Protein AF-A0A0C9UVC7-F1 (afdb_monomer)

Nearest PDB structures (foldseek):
  3sfz-assembly1_A  TM=5.295E-01  e=4.051E-02  Mus musculus
  3jbt-assembly1_A  TM=5.572E-01  e=2.434E-01  Homo sapiens
  5juy-assembly1_A  TM=6.208E-01  e=6.270E-01  Homo sapiens
  5juy-assembly1_G  TM=6.208E-01  e=6.270E-01  Homo sapiens
  7lbm-assembly1_Z  TM=3.200E-01  e=1.537E+00  Homo sapiens

Mean predicted aligned error: 12.28 Å

Organism: Sphaerobolus stellatus (strain SS14) (NCBI:txid990650)

Sequence (196 aa):
MHFAVTPMAKLAREPKTNTKELLDEWERAGTGMLSGSDDRERSMNRSNSLSVDSKLVKQDPDTLPLLAVLSMLPAGTTRNHLHWWAPENLTSCTRALATLSKTALVVVSDTGSNDSVTSVLPVVQSYMRSEGRILQEIQQHITNACYKFIRSHNSTVGDTNFNSDLKTLACEETNLQYILLGGATTTSSSSTLNQR

Radius of gyration: 19.64 Å; Cα contacts (8 Å, |Δi|>4): 194; chains: 1; bounding box: 60×39×58 Å

pLDDT: mean 74.55, std 17.36, range [34.62, 94.06]

Solvent-accessible surface area (backbone atoms only — not comparable to full-atom values): 11402 Å² total; per-residue (Å²): 142,60,74,62,52,56,35,49,55,44,51,65,67,39,97,83,52,54,69,64,59,57,47,50,53,48,56,73,68,38,79,59,59,75,71,54,88,79,24,52,62,55,37,48,50,49,44,47,46,57,48,63,71,23,71,70,40,70,70,36,83,44,27,56,60,49,49,44,48,42,39,64,23,79,74,30,41,36,70,86,53,40,72,62,57,50,68,89,83,49,88,46,66,70,57,25,52,51,54,34,50,57,44,56,56,37,45,77,44,80,67,88,53,102,54,44,34,42,26,37,48,69,72,52,23,53,56,43,67,40,92,70,66,50,51,67,67,57,54,51,48,46,51,51,30,50,54,51,52,51,62,75,45,65,63,49,97,86,44,94,52,24,71,58,30,51,51,57,48,62,75,42,40,67,31,52,51,47,49,62,60,55,59,65,66,74,77,78,79,86,84,82,77,86,84,131

Secondary structure (DSSP, 8-state):
--TTHHHHHHHTTSTT--HHHHHHHHHHT-GGGGS-TTHHHHHHHHHHHHHHTSHHHHH-TTHHHHHHHHHT-TT-EETTTHHHHS-TT-S-HHHHHHHHHHTTSEEEE--SSS--EEEE-HHHHHHHHSTT-S-HHHHHHHHHHHHHHHHHT---TT-TTHHHHHHHHHHTHHHHHHHHHHGGGSSSS-------

Structure (mmCIF, N/CA/C/O backbone):
data_AF-A0A0C9UVC7-F1
#
_entry.id   AF-A0A0C9UVC7-F1
#
loop_
_atom_site.group_PDB
_atom_site.id
_atom_site.type_symbol
_atom_site.label_atom_id
_atom_site.label_alt_id
_atom_site.label_comp_id
_atom_site.label_asym_id
_atom_site.label_entity_id
_atom_site.label_seq_id
_atom_site.pdbx_PDB_ins_code
_atom_site.Cartn_x
_atom_site.Cartn_y
_atom_site.Cartn_z
_atom_site.occupancy
_atom_site.B_iso_or_equiv
_atom_site.auth_seq_id
_atom_site.auth_comp_id
_atom_site.auth_asym_id
_atom_site.auth_atom_id
_atom_site.pdbx_PDB_model_num
ATOM 1 N N . MET A 1 1 ? -0.059 -16.584 19.222 1.00 41.81 1 MET A N 1
ATOM 2 C CA . MET A 1 1 ? -0.720 -15.598 20.108 1.00 41.81 1 MET A CA 1
ATOM 3 C C . MET A 1 1 ? 0.235 -14.459 20.517 1.00 41.81 1 MET A C 1
ATOM 5 O O . MET A 1 1 ? 0.267 -14.093 21.679 1.00 41.81 1 MET A O 1
ATOM 9 N N . HIS A 1 2 ? 1.025 -13.879 19.601 1.00 45.88 2 HIS A N 1
ATOM 10 C CA . HIS A 1 2 ? 1.941 -12.760 19.928 1.00 45.88 2 HIS A CA 1
ATOM 11 C C . HIS A 1 2 ? 1.578 -11.452 19.197 1.00 45.88 2 HIS A C 1
ATOM 13 O O . HIS A 1 2 ? 1.965 -10.372 19.620 1.00 45.88 2 HIS A O 1
ATOM 19 N N . PHE A 1 3 ? 0.773 -11.538 18.131 1.00 51.06 3 PHE A N 1
ATOM 20 C CA . PHE A 1 3 ? 0.525 -10.422 17.216 1.00 51.06 3 PHE A CA 1
ATOM 21 C C . PHE A 1 3 ? -0.484 -9.383 17.709 1.00 51.06 3 PHE A C 1
ATOM 23 O O . PHE A 1 3 ? -0.329 -8.229 17.352 1.00 51.06 3 PHE A O 1
ATOM 30 N N . ALA A 1 4 ? -1.469 -9.739 18.539 1.00 53.03 4 ALA A N 1
ATOM 31 C CA . ALA A 1 4 ? -2.359 -8.754 19.170 1.00 53.03 4 ALA A CA 1
ATOM 32 C C . ALA A 1 4 ? -1.660 -7.986 20.308 1.00 53.03 4 ALA A C 1
ATOM 34 O O . ALA A 1 4 ? -2.006 -6.848 20.614 1.00 53.03 4 ALA A O 1
ATOM 35 N N . VAL A 1 5 ? -0.636 -8.599 20.913 1.00 57.72 5 VAL A N 1
ATOM 36 C CA . VAL A 1 5 ? 0.082 -8.044 22.066 1.00 57.72 5 VAL A CA 1
ATOM 37 C C . VAL A 1 5 ? 0.957 -6.862 21.648 1.00 57.72 5 VAL A C 1
ATOM 39 O O . VAL A 1 5 ? 1.037 -5.886 22.381 1.00 57.72 5 VAL A O 1
ATOM 42 N N . THR A 1 6 ? 1.579 -6.894 20.463 1.00 60.84 6 THR A N 1
ATOM 43 C CA . THR A 1 6 ? 2.482 -5.821 20.005 1.00 60.84 6 THR A CA 1
ATOM 44 C C . THR A 1 6 ? 1.767 -4.498 19.677 1.00 60.84 6 THR A C 1
ATOM 46 O O . THR A 1 6 ? 2.224 -3.467 20.173 1.00 60.84 6 THR A O 1
ATOM 49 N N . PRO A 1 7 ? 0.657 -4.470 18.911 1.00 56.03 7 PRO A N 1
ATOM 50 C CA . PRO A 1 7 ? -0.127 -3.257 18.693 1.00 56.03 7 PRO A CA 1
ATOM 51 C C . PRO A 1 7 ? -0.711 -2.717 20.000 1.00 56.03 7 PRO A C 1
ATOM 53 O O . PRO A 1 7 ? -0.591 -1.525 20.266 1.00 56.03 7 PRO A O 1
ATOM 56 N N . MET A 1 8 ? -1.247 -3.588 20.866 1.00 57.56 8 MET A N 1
ATOM 57 C CA . MET A 1 8 ? -1.792 -3.187 22.171 1.00 57.56 8 MET A CA 1
ATOM 58 C C . MET A 1 8 ? -0.720 -2.625 23.108 1.00 57.56 8 MET A C 1
ATOM 60 O O . MET A 1 8 ? -0.930 -1.591 23.734 1.00 57.56 8 MET A O 1
ATOM 64 N N . ALA A 1 9 ? 0.460 -3.245 23.166 1.00 60.44 9 ALA A N 1
ATOM 65 C CA . ALA A 1 9 ? 1.580 -2.746 23.960 1.00 60.44 9 ALA A CA 1
ATOM 66 C C . ALA A 1 9 ? 2.104 -1.395 23.447 1.00 60.44 9 ALA A C 1
ATOM 68 O O . ALA A 1 9 ? 2.562 -0.574 24.242 1.00 60.44 9 ALA A O 1
ATOM 69 N N . LYS A 1 10 ? 2.040 -1.146 22.131 1.00 62.03 10 LYS A N 1
ATOM 70 C CA . LYS A 1 10 ? 2.397 0.159 21.560 1.00 62.03 10 LYS A CA 1
ATOM 71 C C . LYS A 1 10 ? 1.325 1.220 21.818 1.00 62.03 10 LYS A C 1
ATOM 73 O O . LYS A 1 10 ? 1.695 2.332 22.174 1.00 62.03 10 LYS A O 1
ATOM 78 N N . LEU A 1 11 ? 0.039 0.870 21.734 1.00 57.78 11 LEU A N 1
ATOM 79 C CA . LEU A 1 11 ? -1.073 1.753 22.110 1.00 57.78 11 LEU A CA 1
ATOM 80 C C . LEU A 1 11 ? -1.020 2.122 23.601 1.00 57.78 11 LEU A C 1
ATOM 82 O O . LEU A 1 11 ? -1.150 3.287 23.948 1.00 57.78 11 LEU A O 1
ATOM 86 N N . ALA A 1 12 ? -0.732 1.163 24.486 1.00 57.56 12 ALA A N 1
ATOM 87 C CA . ALA A 1 12 ? -0.621 1.396 25.929 1.00 57.56 12 ALA A CA 1
ATOM 88 C C . ALA A 1 12 ? 0.573 2.284 26.335 1.00 57.56 12 ALA A C 1
ATOM 90 O O . ALA A 1 12 ? 0.610 2.789 27.455 1.00 57.56 12 ALA A O 1
ATOM 91 N N . ARG A 1 13 ? 1.559 2.475 25.448 1.00 55.38 13 ARG A N 1
ATOM 92 C CA . ARG A 1 13 ? 2.714 3.357 25.678 1.00 55.38 13 ARG A CA 1
ATOM 93 C C . ARG A 1 13 ? 2.421 4.830 25.388 1.00 55.38 13 ARG A C 1
ATOM 95 O O . ARG A 1 13 ? 3.312 5.658 25.586 1.00 55.38 13 ARG A O 1
ATOM 102 N N . GLU A 1 14 ? 1.225 5.180 24.919 1.00 55.91 14 GLU A N 1
ATOM 103 C CA . GLU A 1 14 ? 0.916 6.571 24.618 1.00 55.91 14 GLU A CA 1
ATOM 104 C C . GLU A 1 14 ? 0.541 7.388 25.862 1.00 55.91 14 GLU A C 1
ATOM 106 O O . GLU A 1 14 ? -0.248 6.949 26.699 1.00 55.91 14 GLU A O 1
ATOM 111 N N . PRO A 1 15 ? 1.036 8.635 25.971 1.00 49.09 15 PRO A N 1
ATOM 112 C CA . PRO A 1 15 ? 0.849 9.470 27.159 1.00 49.09 15 PRO A CA 1
ATOM 113 C C . PRO A 1 15 ? -0.597 9.957 27.367 1.00 49.09 15 PRO A C 1
ATOM 115 O O . PRO A 1 15 ? -0.873 10.619 28.363 1.00 49.09 15 PRO A O 1
ATOM 118 N N . LYS A 1 16 ? -1.517 9.669 26.432 1.00 48.31 16 LYS A N 1
ATOM 119 C CA . LYS A 1 16 ? -2.933 10.085 26.475 1.00 48.31 16 LYS A CA 1
ATOM 120 C C . LYS A 1 16 ? -3.926 8.924 26.556 1.00 48.31 16 LYS A C 1
ATOM 122 O O . LYS A 1 16 ? -5.126 9.170 26.640 1.00 48.31 16 LYS A O 1
ATOM 127 N N . THR A 1 17 ? -3.463 7.680 26.522 1.00 49.25 17 THR A N 1
ATOM 128 C CA . THR A 1 17 ? -4.322 6.503 26.679 1.00 49.25 17 THR A CA 1
ATOM 129 C C . THR A 1 17 ? -4.373 6.106 28.142 1.00 49.25 17 THR A C 1
ATOM 131 O O . THR A 1 17 ? -3.379 5.663 28.714 1.00 49.25 17 THR A O 1
ATOM 134 N N . ASN A 1 18 ? -5.544 6.260 28.756 1.00 58.75 18 ASN A N 1
ATOM 135 C CA . ASN A 1 18 ? -5.804 5.721 30.081 1.00 58.75 18 ASN A CA 1
ATOM 136 C C . ASN A 1 18 ? -5.824 4.188 29.983 1.00 58.75 18 ASN A C 1
ATOM 138 O O . ASN A 1 18 ? -6.633 3.614 29.255 1.00 58.75 18 ASN A O 1
ATOM 142 N N . THR A 1 19 ? -4.943 3.515 30.720 1.00 56.91 19 THR A N 1
ATOM 143 C CA . THR A 1 19 ? -4.839 2.048 30.762 1.00 56.91 19 THR A CA 1
ATOM 144 C C . THR A 1 19 ? -6.160 1.387 31.151 1.00 56.91 19 THR A C 1
ATOM 146 O O . THR A 1 19 ? -6.438 0.277 30.708 1.00 56.91 19 THR A O 1
ATOM 149 N N . LYS A 1 20 ? -6.993 2.085 31.934 1.00 53.16 20 LYS A N 1
ATOM 150 C CA . LYS A 1 20 ? -8.331 1.635 32.319 1.00 53.16 20 LYS A CA 1
ATOM 151 C C . LYS A 1 20 ? -9.343 1.749 31.176 1.00 53.16 20 LYS A C 1
ATOM 153 O O . LYS A 1 20 ? -10.157 0.857 31.027 1.00 53.16 20 LYS A O 1
ATOM 158 N N . GLU A 1 21 ? -9.245 2.775 30.326 1.00 60.41 21 GLU A N 1
ATOM 159 C CA . GLU A 1 21 ? -10.083 2.883 29.118 1.00 60.41 21 GLU A CA 1
ATOM 160 C C . GLU A 1 21 ? -9.719 1.812 28.088 1.00 60.41 21 GLU A C 1
ATOM 162 O O . GLU A 1 21 ? -10.608 1.216 27.500 1.00 60.41 21 GLU A O 1
ATOM 167 N N . LEU A 1 22 ? -8.426 1.522 27.898 1.00 58.38 22 LEU A N 1
ATOM 168 C CA . LEU A 1 22 ? -7.979 0.424 27.031 1.00 58.38 22 LEU A CA 1
ATOM 169 C C . LEU A 1 22 ? -8.444 -0.943 27.550 1.00 58.38 22 LEU A C 1
ATOM 171 O O . LEU A 1 22 ? -8.833 -1.790 26.749 1.00 58.38 22 LEU A O 1
ATOM 175 N N . LEU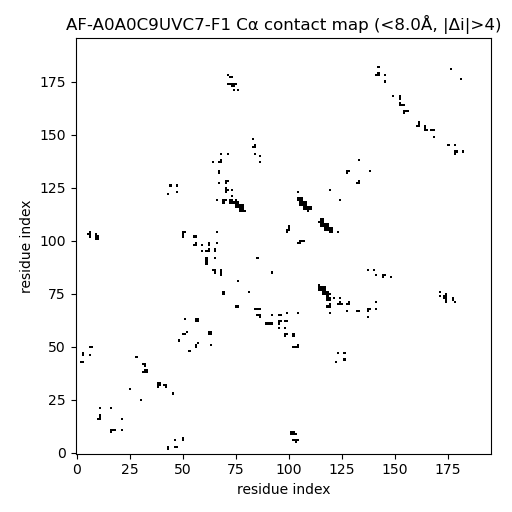 A 1 23 ? -8.411 -1.154 28.871 1.00 58.00 23 LEU A N 1
ATOM 176 C CA . LEU A 1 23 ? -8.911 -2.375 29.501 1.00 58.00 23 LEU A CA 1
ATOM 177 C C . LEU A 1 23 ? -10.441 -2.468 29.420 1.00 58.00 23 LEU A C 1
ATOM 179 O O . LEU A 1 23 ? -10.945 -3.531 29.093 1.00 58.00 23 LEU A O 1
ATOM 183 N N . ASP A 1 24 ? -11.171 -1.369 29.616 1.00 59.31 24 ASP A N 1
ATOM 184 C CA . ASP A 1 24 ? -12.630 -1.325 29.454 1.00 59.31 24 ASP A CA 1
ATOM 185 C C . ASP A 1 24 ? -13.041 -1.538 27.986 1.00 59.31 24 ASP A C 1
ATOM 187 O O . ASP A 1 24 ? -14.033 -2.210 27.715 1.00 59.31 24 ASP A O 1
ATOM 191 N N . GLU A 1 25 ? -12.288 -1.005 27.016 1.00 58.47 25 GLU A N 1
ATOM 192 C CA . GLU A 1 25 ? -12.497 -1.241 25.579 1.00 58.47 25 GLU A CA 1
ATOM 193 C C . GLU A 1 25 ? -12.190 -2.704 25.218 1.00 58.47 25 GLU A C 1
ATOM 195 O O . GLU A 1 25 ? -12.917 -3.318 24.440 1.00 58.47 25 GLU A O 1
ATOM 200 N N . TRP A 1 26 ? -11.165 -3.296 25.839 1.00 57.56 26 TRP A N 1
ATOM 201 C CA . TRP A 1 26 ? -10.807 -4.711 25.718 1.00 57.56 26 TRP A CA 1
ATOM 202 C C . TRP A 1 26 ? -11.855 -5.643 26.344 1.00 57.56 26 TRP A C 1
ATOM 204 O O . TRP A 1 26 ? -12.244 -6.641 25.736 1.00 57.56 26 TRP A O 1
ATOM 214 N N . GLU A 1 27 ? -12.362 -5.307 27.530 1.00 53.75 27 GLU A N 1
ATOM 215 C CA . GLU A 1 27 ? -13.405 -6.051 28.238 1.00 53.75 27 GLU A CA 1
ATOM 216 C C . GLU A 1 27 ? -14.776 -5.891 27.562 1.00 53.75 27 GLU A C 1
ATOM 218 O O . GLU A 1 27 ? -15.486 -6.886 27.407 1.00 53.75 27 GLU A O 1
ATOM 223 N N . ARG A 1 28 ? -15.122 -4.697 27.048 1.00 55.91 28 ARG A N 1
ATOM 224 C CA . ARG A 1 28 ? -16.304 -4.473 26.185 1.00 55.91 28 ARG A CA 1
ATOM 225 C C . ARG A 1 28 ? -16.192 -5.208 24.856 1.00 55.91 28 ARG A C 1
ATOM 227 O O . ARG A 1 28 ? -17.195 -5.719 24.360 1.00 55.91 28 ARG A O 1
ATOM 234 N N . ALA A 1 29 ? -14.992 -5.275 24.281 1.00 53.69 29 ALA A N 1
ATOM 235 C CA . ALA A 1 29 ? -14.711 -6.093 23.107 1.00 53.69 29 ALA A CA 1
ATOM 236 C C . ALA A 1 29 ? -14.719 -7.599 23.429 1.00 53.69 29 ALA A C 1
ATOM 238 O O . ALA A 1 29 ? -14.800 -8.403 22.506 1.00 53.69 29 ALA A O 1
ATOM 239 N N . GLY A 1 30 ? -14.744 -7.991 24.705 1.00 46.25 30 GLY A N 1
ATOM 240 C CA . GLY A 1 30 ? -15.072 -9.328 25.188 1.00 46.25 30 GLY A CA 1
ATOM 241 C C . GLY A 1 30 ? -13.889 -10.296 25.245 1.00 46.25 30 GLY A C 1
ATOM 242 O O . GLY A 1 30 ? -13.177 -10.521 24.267 1.00 46.25 30 GLY A O 1
ATOM 243 N N . THR A 1 31 ? -13.780 -10.998 26.374 1.00 46.12 31 THR A N 1
ATOM 244 C CA . THR A 1 31 ? -12.847 -12.106 26.669 1.00 46.12 31 THR A CA 1
ATOM 245 C C . THR A 1 31 ? -13.010 -13.351 25.775 1.00 46.12 31 THR A C 1
ATOM 247 O O . THR A 1 31 ? -12.318 -14.351 25.965 1.00 46.12 31 THR A O 1
ATOM 250 N N . GLY A 1 32 ? -13.855 -13.285 24.739 1.00 48.78 32 GLY A N 1
ATOM 251 C CA . GLY A 1 32 ? -14.027 -14.327 23.720 1.00 48.78 32 GLY A CA 1
ATOM 252 C C . GLY A 1 32 ? -12.773 -14.609 22.882 1.00 48.78 32 GLY A C 1
ATOM 253 O O . GLY A 1 32 ? -12.712 -15.623 22.210 1.00 48.78 32 GLY A O 1
ATOM 254 N N . MET A 1 33 ? -11.719 -13.784 22.966 1.00 45.38 33 MET A N 1
ATOM 255 C CA . MET A 1 33 ? -10.430 -14.058 22.305 1.00 45.38 33 MET A CA 1
ATOM 256 C C . MET A 1 33 ? -9.753 -15.377 22.722 1.00 45.38 33 MET A C 1
ATOM 258 O O . MET A 1 33 ? -8.816 -15.815 22.054 1.00 45.38 33 MET A O 1
ATOM 262 N N . LEU A 1 34 ? -10.165 -15.972 23.844 1.00 44.94 34 LEU A N 1
ATOM 263 C CA . LEU A 1 34 ? -9.504 -17.131 24.447 1.00 44.94 34 LEU A CA 1
ATOM 264 C C . LEU A 1 34 ? -10.285 -18.449 24.284 1.00 44.94 34 LEU A C 1
ATOM 266 O O . LEU A 1 34 ? -9.789 -19.482 24.730 1.00 44.94 34 LEU A O 1
ATOM 270 N N . SER A 1 35 ? -11.467 -18.445 23.652 1.00 45.00 35 SER A N 1
ATOM 271 C CA . SER A 1 35 ? -12.435 -19.555 23.743 1.00 45.00 35 SER A CA 1
ATOM 272 C C . SER A 1 35 ? -12.679 -20.326 22.435 1.00 45.00 35 SER A C 1
ATOM 274 O O . SER A 1 35 ? -13.814 -20.570 22.062 1.00 45.00 35 SER A O 1
ATOM 276 N N . GLY A 1 36 ? -11.629 -20.845 21.789 1.00 46.81 36 GLY A N 1
ATOM 277 C CA . GLY A 1 36 ? -11.781 -21.914 20.783 1.00 46.81 36 GLY A CA 1
ATOM 278 C C . GLY A 1 36 ? -11.115 -21.653 19.432 1.00 46.81 36 GLY A C 1
ATOM 279 O O . GLY A 1 36 ? -10.649 -20.559 19.133 1.00 46.81 36 GLY A O 1
ATOM 280 N N . SER A 1 37 ? -11.010 -22.695 18.607 1.00 51.31 37 SER A N 1
ATOM 281 C CA . SER A 1 37 ? -10.252 -22.681 17.346 1.00 51.31 37 SER A CA 1
ATOM 282 C C . SER A 1 37 ? -10.805 -21.723 16.280 1.00 51.31 37 SER A C 1
ATOM 284 O O . SER A 1 37 ? -10.006 -21.175 15.522 1.00 51.31 37 SER A O 1
ATOM 286 N N . ASP A 1 38 ? -12.116 -21.455 16.279 1.00 52.62 38 ASP A N 1
ATOM 287 C CA . ASP A 1 38 ? -12.772 -20.458 15.408 1.00 52.62 38 ASP A CA 1
ATOM 288 C C . ASP A 1 38 ? -12.611 -19.009 15.916 1.00 52.62 38 ASP A C 1
ATOM 290 O O . ASP A 1 38 ? -12.807 -18.047 15.169 1.00 52.62 38 ASP A O 1
ATOM 294 N N . ASP A 1 39 ? -12.190 -18.819 17.170 1.00 56.88 39 ASP A N 1
ATOM 295 C CA . ASP A 1 39 ? -12.037 -17.494 17.781 1.00 56.88 39 ASP A CA 1
ATOM 296 C C . ASP A 1 39 ? -10.710 -16.814 17.436 1.00 56.88 39 ASP A C 1
ATOM 298 O O . ASP A 1 39 ? -10.565 -15.612 17.655 1.00 56.88 39 ASP A O 1
ATOM 302 N N . ARG A 1 40 ? -9.732 -17.522 16.851 1.00 57.66 40 ARG A N 1
ATOM 303 C CA . ARG A 1 40 ? -8.421 -16.929 16.533 1.00 57.66 40 ARG A CA 1
ATOM 304 C C . ARG A 1 40 ? -8.510 -15.881 15.424 1.00 57.66 40 ARG A C 1
ATOM 306 O O . ARG A 1 40 ? -7.905 -14.819 15.555 1.00 57.66 40 ARG A O 1
ATOM 313 N N . GLU A 1 41 ? -9.233 -16.163 14.345 1.00 57.91 41 GLU A N 1
ATOM 314 C CA . GLU A 1 41 ? -9.396 -15.217 13.235 1.00 57.91 41 GLU A CA 1
ATOM 315 C C . GLU A 1 41 ? -10.240 -14.013 13.668 1.00 57.91 41 GLU A C 1
ATOM 317 O O . GLU A 1 41 ? -9.862 -12.868 13.430 1.00 57.91 41 GLU A O 1
ATOM 322 N N . ARG A 1 42 ? -11.319 -14.258 14.423 1.00 61.38 42 ARG A N 1
ATOM 323 C CA . ARG A 1 42 ? -12.157 -13.206 15.017 1.00 61.38 42 ARG A CA 1
ATOM 324 C C . ARG A 1 42 ? -11.389 -12.335 16.009 1.00 61.38 42 ARG A C 1
ATOM 326 O O . ARG A 1 42 ? -11.508 -11.115 15.964 1.00 61.38 42 ARG A O 1
ATOM 333 N N . SER A 1 43 ? -10.570 -12.939 16.869 1.00 58.91 43 SER A N 1
ATOM 334 C CA . SER A 1 43 ? -9.673 -12.251 17.805 1.00 58.91 43 SER A CA 1
ATOM 335 C C . SER A 1 43 ? -8.651 -11.378 17.079 1.00 58.91 43 SER A C 1
ATOM 337 O O . SER A 1 43 ? -8.403 -10.237 17.483 1.00 58.91 43 SER A O 1
ATOM 339 N N . MET A 1 44 ? -8.080 -11.894 15.990 1.00 63.56 44 MET A N 1
ATOM 340 C CA . MET A 1 44 ? -7.096 -11.171 15.195 1.00 63.56 44 MET A CA 1
ATOM 341 C C . MET A 1 44 ? -7.738 -10.008 14.437 1.00 63.56 44 MET A C 1
ATOM 343 O O . MET A 1 44 ? -7.237 -8.888 14.507 1.00 63.56 44 MET A O 1
ATOM 347 N N . ASN A 1 45 ? -8.885 -10.240 13.797 1.00 64.06 45 ASN A N 1
ATOM 348 C CA . ASN A 1 45 ? -9.658 -9.196 13.130 1.00 64.06 45 ASN A CA 1
ATOM 349 C C . ASN A 1 45 ? -10.104 -8.120 14.125 1.00 64.06 45 ASN A C 1
ATOM 351 O O . ASN A 1 45 ? -9.946 -6.947 13.820 1.00 64.06 45 ASN A O 1
ATOM 355 N N . ARG A 1 46 ? -10.521 -8.483 15.348 1.00 65.06 46 ARG A N 1
ATOM 356 C CA . ARG A 1 46 ? -10.809 -7.512 16.422 1.00 65.06 46 ARG A CA 1
ATOM 357 C C . ARG A 1 46 ? -9.597 -6.686 16.826 1.00 65.06 46 ARG A C 1
ATOM 359 O O . ARG A 1 46 ? -9.717 -5.479 16.992 1.00 65.06 46 ARG A O 1
ATOM 366 N N . SER A 1 47 ? -8.436 -7.316 16.983 1.00 64.62 47 SER A N 1
ATOM 367 C CA . SER A 1 47 ? -7.199 -6.604 17.330 1.00 64.62 47 SER A CA 1
ATOM 368 C C . SER A 1 47 ? -6.791 -5.635 16.218 1.00 64.62 47 SER A C 1
ATOM 370 O O . SER A 1 47 ? -6.397 -4.505 16.498 1.00 64.62 47 SER A O 1
ATOM 372 N N . ASN A 1 48 ? -6.963 -6.046 14.958 1.00 67.31 48 ASN A N 1
ATOM 373 C CA . ASN A 1 48 ? -6.762 -5.185 13.799 1.00 67.31 48 ASN A CA 1
ATOM 374 C C . ASN A 1 48 ? -7.778 -4.034 13.775 1.00 67.31 48 ASN A C 1
ATOM 376 O O . ASN A 1 48 ? -7.360 -2.897 13.583 1.00 67.31 48 ASN A O 1
ATOM 380 N N . SER A 1 49 ? -9.069 -4.282 14.043 1.00 70.50 49 SER A N 1
ATOM 381 C CA . SER A 1 49 ? -10.082 -3.225 14.188 1.00 70.50 49 SER A CA 1
ATOM 382 C C . SER A 1 49 ? -9.681 -2.225 15.266 1.00 70.50 49 SER A C 1
ATOM 384 O O . SER A 1 49 ? -9.665 -1.033 15.009 1.00 70.50 49 SER A O 1
ATOM 386 N N . LEU A 1 50 ? -9.254 -2.678 16.448 1.00 66.56 50 LEU A N 1
ATOM 387 C CA . LEU A 1 50 ? -8.846 -1.775 17.528 1.00 66.56 50 LEU A CA 1
ATOM 388 C C . LEU A 1 50 ? -7.650 -0.886 17.145 1.00 66.56 50 LEU A C 1
ATOM 390 O O . LEU A 1 50 ? -7.579 0.261 17.582 1.00 66.56 50 LEU A O 1
ATOM 394 N N . SER A 1 51 ? -6.720 -1.382 16.324 1.00 68.38 51 SER A N 1
ATOM 395 C CA . SER A 1 51 ? -5.585 -0.589 15.833 1.00 68.38 51 SER A CA 1
ATOM 396 C C . SER A 1 51 ? -5.958 0.339 14.670 1.00 68.38 51 SER A C 1
ATOM 398 O O . SER A 1 51 ? -5.570 1.509 14.686 1.00 68.38 51 SER A O 1
ATOM 400 N N . VAL A 1 52 ? -6.727 -0.147 13.691 1.00 74.38 52 VAL A N 1
ATOM 401 C CA . VAL A 1 52 ? -7.164 0.615 12.505 1.00 74.38 52 VAL A CA 1
ATOM 402 C C . VAL A 1 52 ? -8.202 1.678 12.872 1.00 74.38 52 VAL A C 1
ATOM 404 O O . VAL A 1 52 ? -8.113 2.809 12.412 1.00 74.38 52 VAL A O 1
ATOM 407 N N . ASP A 1 53 ? -9.137 1.358 13.761 1.00 72.00 53 ASP A N 1
ATOM 408 C CA . ASP A 1 53 ? -10.191 2.262 14.230 1.00 72.00 53 ASP A CA 1
ATOM 409 C C . ASP A 1 53 ? -9.763 3.097 15.449 1.00 72.00 53 ASP A C 1
ATOM 411 O O . ASP A 1 53 ? -10.592 3.799 16.047 1.00 72.00 53 ASP A O 1
ATOM 415 N N . SER A 1 54 ? -8.478 3.038 15.820 1.00 74.75 54 SER A N 1
ATOM 416 C CA . SER A 1 54 ? -7.921 3.783 16.949 1.00 74.75 54 SER A CA 1
ATOM 417 C C . SER A 1 54 ? -8.053 5.297 16.758 1.00 74.75 54 SER A C 1
ATOM 419 O O . SER A 1 54 ? -8.052 5.828 15.642 1.00 74.75 54 SER A O 1
ATOM 421 N N . LYS A 1 55 ? -8.122 6.031 17.876 1.00 70.44 55 LYS A N 1
ATOM 422 C CA . LYS A 1 55 ? -8.211 7.502 17.869 1.00 70.44 55 LYS A CA 1
ATOM 423 C C . LYS A 1 55 ? -7.047 8.152 17.109 1.00 70.44 55 LYS A C 1
ATOM 425 O O . LYS A 1 55 ? -7.248 9.194 16.503 1.00 70.44 55 LYS A O 1
ATOM 430 N N . LEU A 1 56 ? -5.867 7.533 17.102 1.00 69.69 56 LEU A N 1
ATOM 431 C CA . LEU A 1 56 ? -4.683 8.026 16.389 1.00 69.69 56 LEU A CA 1
ATOM 432 C C . LEU A 1 56 ? -4.858 8.002 14.876 1.00 69.69 56 LEU A C 1
ATOM 434 O O . LEU A 1 56 ? -4.562 8.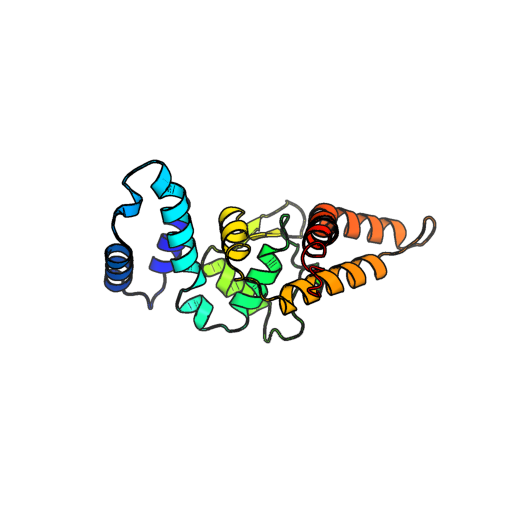986 14.209 1.00 69.69 56 LEU A O 1
ATOM 438 N N . VAL A 1 57 ? -5.362 6.885 14.350 1.00 74.62 57 VAL A N 1
ATOM 439 C CA . VAL A 1 57 ? -5.619 6.729 12.917 1.00 74.62 57 VAL A CA 1
ATOM 440 C C . VAL A 1 57 ? -6.745 7.665 12.480 1.00 74.62 57 VAL A C 1
ATOM 442 O O . VAL A 1 57 ? -6.658 8.274 11.423 1.00 74.62 57 VAL A O 1
ATOM 445 N N . LYS A 1 58 ? -7.767 7.856 13.324 1.00 77.12 58 LYS A N 1
ATOM 446 C CA . LYS A 1 58 ? -8.881 8.781 13.052 1.00 77.12 58 LYS A CA 1
ATOM 447 C C . LYS A 1 58 ? -8.503 10.264 13.144 1.00 77.12 58 LYS A C 1
ATOM 449 O O . LYS A 1 58 ? -9.189 11.092 12.556 1.00 77.12 58 LYS A O 1
ATOM 454 N N . GLN A 1 59 ? -7.456 10.612 13.893 1.00 77.19 59 GLN A N 1
ATOM 455 C CA . GLN A 1 59 ? -6.977 11.994 14.028 1.00 77.19 59 GLN A CA 1
ATOM 456 C C . GLN A 1 59 ? -6.172 12.469 12.816 1.00 77.19 59 GLN A C 1
ATOM 458 O O . GLN A 1 59 ? -6.080 13.675 12.594 1.00 77.19 59 GLN A O 1
ATOM 463 N N . ASP A 1 60 ? -5.588 11.545 12.053 1.00 79.62 60 ASP A N 1
ATOM 464 C CA . ASP A 1 60 ? -4.792 11.857 10.872 1.00 79.62 60 ASP A CA 1
ATOM 465 C C . ASP A 1 60 ? -5.517 11.369 9.604 1.00 79.62 60 ASP A C 1
ATOM 467 O O . ASP A 1 60 ? -5.478 10.171 9.298 1.00 79.62 60 ASP A O 1
ATOM 471 N N . PRO A 1 61 ? -6.177 12.272 8.850 1.00 83.94 61 PRO A N 1
ATOM 472 C CA . PRO A 1 61 ? -7.012 11.896 7.707 1.00 83.94 61 PRO A CA 1
ATOM 473 C C . PRO A 1 61 ? -6.222 11.200 6.588 1.00 83.94 61 PRO A C 1
ATOM 475 O O . PRO A 1 61 ? -6.803 10.450 5.807 1.00 83.94 61 PRO A O 1
ATOM 478 N N . ASP A 1 62 ? -4.901 11.390 6.544 1.00 86.00 62 ASP A N 1
ATOM 479 C CA . ASP A 1 62 ? -4.004 10.803 5.547 1.00 86.00 62 ASP A CA 1
ATOM 480 C C . ASP A 1 62 ? -3.654 9.328 5.855 1.00 86.00 62 ASP A C 1
ATOM 482 O O . ASP A 1 62 ? -3.162 8.599 4.989 1.00 86.00 62 ASP A O 1
ATOM 486 N N . THR A 1 63 ? -3.905 8.860 7.085 1.00 86.81 63 THR A N 1
ATOM 487 C CA . THR A 1 63 ? -3.431 7.551 7.570 1.00 86.81 63 THR A CA 1
ATOM 488 C C . THR A 1 63 ? -4.197 6.379 6.964 1.00 86.81 63 THR A C 1
ATOM 490 O O . THR A 1 63 ? -3.578 5.407 6.527 1.00 86.81 63 THR A O 1
ATOM 493 N N . LEU A 1 64 ? -5.531 6.455 6.902 1.00 88.50 64 LEU A N 1
ATOM 494 C CA . LEU A 1 64 ? -6.351 5.383 6.324 1.00 88.50 64 LEU A CA 1
ATOM 495 C C . LEU A 1 64 ? -6.142 5.220 4.810 1.00 88.50 64 LEU A C 1
ATOM 497 O O . LEU A 1 64 ? -5.937 4.081 4.382 1.00 88.50 64 LEU A O 1
ATOM 501 N N . PRO A 1 65 ? -6.121 6.293 3.991 1.00 90.56 65 PRO A N 1
ATOM 502 C CA . PRO A 1 65 ? -5.816 6.167 2.568 1.00 90.56 65 PRO A CA 1
ATOM 503 C C . PRO A 1 65 ? -4.431 5.564 2.314 1.00 90.56 65 PRO A C 1
ATOM 505 O O . PRO A 1 65 ? -4.291 4.680 1.468 1.00 90.56 65 PRO A O 1
ATOM 508 N N . LEU A 1 66 ? -3.415 5.976 3.083 1.00 91.12 66 LEU A N 1
ATOM 509 C CA . LEU A 1 66 ? -2.072 5.409 2.960 1.00 91.12 66 LEU A CA 1
ATOM 510 C C . LEU A 1 66 ? -2.033 3.929 3.370 1.00 91.12 66 LEU A C 1
ATOM 512 O O . LEU A 1 66 ? -1.402 3.122 2.689 1.00 91.12 66 LEU A O 1
ATOM 516 N N . LEU A 1 67 ? -2.725 3.547 4.448 1.00 91.06 67 LEU A N 1
ATOM 517 C CA . LEU A 1 67 ? -2.831 2.146 4.859 1.00 91.06 67 LEU A CA 1
ATO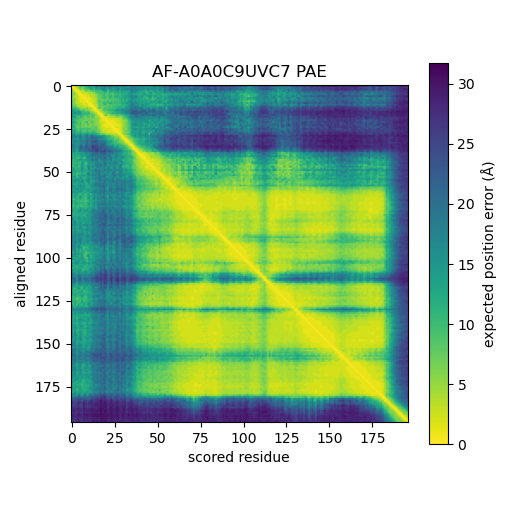M 518 C C . LEU A 1 67 ? -3.526 1.294 3.799 1.00 91.06 67 LEU A C 1
ATOM 520 O O . LEU A 1 67 ? -3.089 0.174 3.543 1.00 91.06 67 LEU A O 1
ATOM 524 N N . ALA A 1 68 ? -4.592 1.80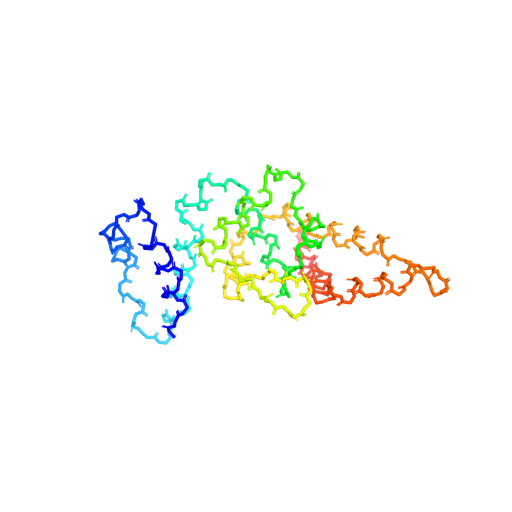9 3.187 1.00 91.12 68 ALA A N 1
ATOM 525 C CA . ALA A 1 68 ? -5.309 1.129 2.117 1.00 91.12 68 ALA A CA 1
ATOM 526 C C . ALA A 1 68 ? -4.395 0.880 0.906 1.00 91.12 68 ALA A C 1
ATOM 528 O O . ALA A 1 68 ? -4.315 -0.252 0.433 1.00 91.12 68 ALA A O 1
ATOM 529 N N . VAL A 1 69 ? -3.631 1.895 0.483 1.00 92.75 69 VAL A N 1
ATOM 530 C CA . VAL A 1 69 ? -2.601 1.784 -0.566 1.00 92.75 69 VAL A CA 1
ATOM 531 C C . VAL A 1 69 ? -1.559 0.725 -0.218 1.00 92.75 69 VAL A C 1
ATOM 533 O O . VAL A 1 69 ? -1.371 -0.225 -0.973 1.00 92.75 69 VAL A O 1
ATOM 536 N N . LEU A 1 70 ? -0.926 0.819 0.955 1.00 92.06 70 LEU A N 1
ATOM 537 C CA . LEU A 1 70 ? 0.101 -0.141 1.372 1.00 92.06 70 LEU A CA 1
ATOM 538 C C . LEU A 1 70 ? -0.463 -1.558 1.557 1.00 92.06 70 LEU A C 1
ATOM 540 O O . LEU A 1 70 ? 0.246 -2.545 1.372 1.00 92.06 70 LEU A O 1
ATOM 544 N N . SER A 1 71 ? -1.751 -1.680 1.881 1.00 91.94 71 SER A N 1
ATOM 545 C CA . SER A 1 71 ? -2.433 -2.971 1.972 1.00 91.94 71 SER A CA 1
ATOM 546 C C . SER A 1 71 ? -2.651 -3.623 0.611 1.00 91.94 71 SER A C 1
ATOM 548 O O . SER A 1 71 ? -2.864 -4.832 0.558 1.00 91.94 71 SER A O 1
ATOM 550 N N . MET A 1 72 ? -2.571 -2.873 -0.489 1.00 91.25 72 MET A N 1
ATOM 551 C CA . MET A 1 72 ? -2.585 -3.406 -1.855 1.00 91.25 72 MET A CA 1
ATOM 552 C C . MET A 1 72 ? -1.191 -3.789 -2.374 1.00 91.25 72 MET A C 1
ATOM 554 O O . MET A 1 72 ? -1.100 -4.366 -3.452 1.00 91.25 72 MET A O 1
ATOM 558 N N . LEU A 1 73 ? -0.128 -3.532 -1.605 1.00 92.38 73 LEU A N 1
ATOM 559 C CA . LEU A 1 73 ? 1.257 -3.849 -1.959 1.00 92.38 73 LEU A CA 1
ATOM 560 C C . LEU A 1 73 ? 1.749 -5.041 -1.119 1.00 92.38 73 LEU A C 1
ATOM 562 O O . LEU A 1 73 ? 2.259 -4.844 -0.011 1.00 92.38 73 LEU A O 1
ATOM 566 N N . PRO A 1 74 ? 1.564 -6.295 -1.577 1.00 88.69 74 PRO A N 1
ATOM 567 C CA . PRO A 1 74 ? 1.902 -7.485 -0.793 1.00 88.69 74 PRO A CA 1
ATOM 568 C C . PRO A 1 74 ? 3.377 -7.553 -0.381 1.00 88.69 74 PRO A C 1
ATOM 570 O O . PRO A 1 74 ? 3.657 -7.981 0.736 1.00 88.69 74 PRO A O 1
ATOM 573 N N . ALA A 1 75 ? 4.301 -7.099 -1.231 1.00 88.75 75 ALA A N 1
ATOM 574 C CA . ALA A 1 75 ? 5.730 -7.080 -0.915 1.00 88.75 75 ALA A CA 1
ATOM 575 C C . ALA A 1 75 ? 6.157 -5.841 -0.104 1.00 88.75 75 ALA A C 1
ATOM 577 O O . ALA A 1 75 ? 7.312 -5.737 0.308 1.00 88.75 75 ALA A O 1
ATOM 578 N N . GLY A 1 76 ? 5.236 -4.906 0.156 1.00 89.56 76 GLY A N 1
ATOM 579 C CA . GLY A 1 76 ? 5.577 -3.571 0.641 1.00 89.56 76 GLY A CA 1
ATOM 580 C C . GLY A 1 76 ? 6.272 -2.736 -0.434 1.00 89.56 76 GLY A C 1
ATOM 581 O O . GLY A 1 76 ? 6.323 -3.125 -1.591 1.00 89.56 76 GLY A O 1
ATOM 582 N N . THR A 1 77 ? 6.791 -1.572 -0.063 1.00 90.31 77 THR A N 1
ATOM 583 C CA . THR A 1 77 ? 7.493 -0.661 -0.982 1.00 90.31 77 THR A CA 1
ATOM 584 C C . THR A 1 77 ? 8.665 -0.002 -0.272 1.00 90.31 77 THR A C 1
ATOM 586 O O . THR A 1 77 ? 8.655 0.182 0.950 1.00 90.31 77 THR A O 1
ATOM 589 N N . THR A 1 78 ? 9.679 0.400 -1.031 1.00 87.88 78 THR A N 1
ATOM 590 C CA . THR A 1 78 ? 10.752 1.249 -0.504 1.00 87.88 78 THR A CA 1
ATOM 591 C C . THR A 1 78 ? 10.255 2.679 -0.309 1.00 87.88 78 THR A C 1
ATOM 593 O O . THR A 1 78 ? 9.261 3.105 -0.908 1.00 87.88 78 THR A O 1
ATOM 596 N N . ARG A 1 79 ? 10.978 3.463 0.499 1.00 81.00 79 ARG A N 1
ATOM 597 C CA . ARG A 1 79 ? 10.716 4.903 0.633 1.00 81.00 79 ARG A CA 1
ATOM 598 C C . ARG A 1 79 ? 10.865 5.642 -0.699 1.00 81.00 79 ARG A C 1
ATOM 600 O O . ARG A 1 79 ? 10.093 6.558 -0.968 1.00 81.00 79 ARG A O 1
ATOM 607 N N . ASN A 1 80 ? 11.823 5.217 -1.522 1.00 83.12 80 ASN A N 1
ATOM 608 C CA . ASN A 1 80 ? 12.070 5.804 -2.833 1.00 83.12 80 ASN A CA 1
ATOM 609 C C . ASN A 1 80 ? 10.922 5.530 -3.796 1.00 83.12 80 ASN A C 1
ATOM 611 O O . ASN A 1 80 ? 10.602 6.407 -4.580 1.00 83.12 80 ASN A O 1
ATOM 615 N N . HIS A 1 81 ? 10.256 4.377 -3.71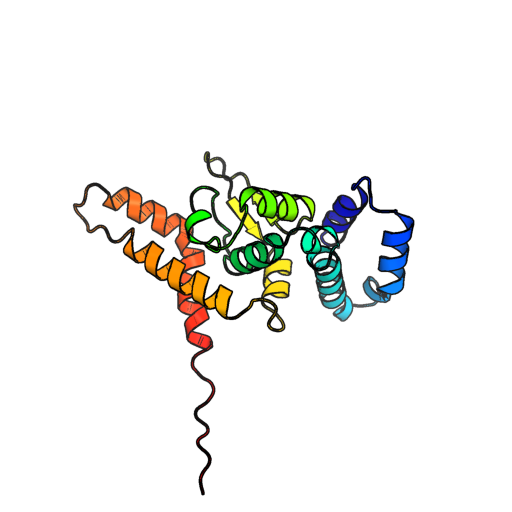6 1.00 87.12 81 HIS A N 1
ATOM 616 C CA . HIS A 1 81 ? 9.127 4.064 -4.595 1.00 87.12 81 HIS A CA 1
ATOM 617 C C . HIS A 1 81 ? 7.768 4.472 -4.026 1.00 87.12 81 HIS A C 1
ATOM 619 O O . HIS A 1 81 ? 6.807 4.586 -4.777 1.00 87.12 81 HIS A O 1
ATOM 625 N N . LEU A 1 82 ? 7.676 4.780 -2.728 1.00 87.44 82 LEU A N 1
ATOM 626 C CA . LEU A 1 82 ? 6.410 5.119 -2.073 1.00 87.44 82 LEU A CA 1
ATOM 627 C C . LEU A 1 82 ? 5.660 6.274 -2.756 1.00 87.44 82 LEU A C 1
ATOM 629 O O . LEU A 1 82 ? 4.433 6.269 -2.779 1.00 87.44 82 LEU A O 1
ATOM 633 N N . HIS A 1 83 ? 6.376 7.240 -3.337 1.00 88.56 83 HIS A N 1
ATOM 634 C CA . HIS A 1 83 ? 5.762 8.364 -4.048 1.00 88.56 83 HIS A CA 1
ATOM 635 C C . HIS A 1 83 ? 4.992 7.950 -5.313 1.00 88.56 83 HIS A C 1
ATOM 637 O O . HIS A 1 83 ? 4.080 8.668 -5.708 1.00 88.56 83 HIS A O 1
ATOM 643 N N . TRP A 1 84 ? 5.319 6.807 -5.929 1.00 90.44 84 TRP A N 1
ATOM 644 C CA . TRP A 1 84 ? 4.553 6.264 -7.055 1.00 90.44 84 TRP A CA 1
ATOM 645 C C . TRP A 1 84 ? 3.182 5.759 -6.618 1.00 90.44 84 TRP A C 1
ATOM 647 O O . TRP A 1 84 ? 2.211 5.886 -7.356 1.00 90.44 84 TRP A O 1
ATOM 657 N N . TRP A 1 85 ? 3.110 5.189 -5.416 1.00 92.56 85 TRP A N 1
ATOM 658 C CA . TRP A 1 85 ? 1.919 4.514 -4.909 1.00 92.56 85 TRP A CA 1
ATOM 659 C C . TRP A 1 85 ? 1.030 5.426 -4.063 1.00 92.56 85 TRP A C 1
ATOM 661 O O . TRP A 1 85 ? -0.185 5.238 -4.018 1.00 92.56 85 TRP A O 1
ATOM 671 N N . ALA A 1 86 ? 1.625 6.402 -3.376 1.00 89.31 86 ALA A N 1
ATOM 672 C CA . ALA A 1 86 ? 0.919 7.298 -2.474 1.00 89.31 86 ALA A CA 1
ATOM 673 C C . ALA A 1 86 ? -0.197 8.076 -3.204 1.00 89.31 86 ALA A C 1
ATOM 675 O O . ALA A 1 86 ? 0.004 8.515 -4.338 1.00 89.31 86 ALA A O 1
ATOM 676 N N . PRO A 1 87 ? -1.371 8.273 -2.576 1.00 86.69 87 PRO A N 1
ATOM 677 C CA . PRO A 1 87 ? -2.407 9.143 -3.120 1.00 86.69 87 PRO A CA 1
ATOM 678 C C . PRO A 1 87 ? -1.898 10.580 -3.288 1.00 86.69 87 PRO A C 1
ATOM 680 O O . PRO A 1 87 ? -1.223 11.118 -2.409 1.00 86.69 87 PRO A O 1
ATOM 683 N N . GLU A 1 88 ? -2.249 11.219 -4.404 1.00 83.06 88 GLU A N 1
ATOM 684 C CA . GLU A 1 88 ? -1.810 12.590 -4.723 1.00 83.06 88 GLU A CA 1
ATOM 685 C C . GLU A 1 88 ? -2.415 13.638 -3.767 1.00 83.06 88 GLU A C 1
ATOM 687 O O . GLU A 1 88 ? -1.868 14.724 -3.599 1.00 83.06 88 GLU A O 1
ATOM 692 N N . ASN A 1 89 ? -3.529 13.306 -3.109 1.00 81.69 89 ASN A N 1
ATOM 693 C CA . ASN A 1 89 ? -4.252 14.183 -2.189 1.00 81.69 89 ASN A CA 1
ATOM 694 C C . ASN A 1 89 ? -3.768 14.111 -0.730 1.00 81.69 89 ASN A C 1
ATOM 696 O O . ASN A 1 89 ? -4.369 14.760 0.127 1.00 81.69 89 ASN A O 1
ATOM 700 N N . LEU A 1 90 ? -2.722 13.334 -0.424 1.00 83.44 90 LEU A N 1
ATOM 701 C CA . LEU A 1 90 ? -2.185 13.285 0.936 1.00 83.44 90 LEU A CA 1
ATOM 702 C C . LEU A 1 90 ? -1.543 14.622 1.310 1.00 83.44 90 LEU A C 1
ATOM 704 O O . LEU A 1 90 ? -0.649 15.112 0.619 1.00 83.44 90 LEU A O 1
ATOM 708 N N . THR A 1 91 ? -1.914 15.162 2.470 1.00 83.75 91 THR A N 1
ATOM 709 C CA . THR A 1 91 ? -1.285 16.387 2.987 1.00 83.75 91 THR A CA 1
ATOM 710 C C . THR A 1 91 ? 0.156 16.116 3.425 1.00 83.75 91 THR A C 1
ATOM 712 O O . THR A 1 91 ? 1.045 16.950 3.247 1.00 83.75 91 THR A O 1
ATOM 715 N N . SER A 1 92 ? 0.417 14.958 4.041 1.00 81.75 92 SER A N 1
ATOM 716 C CA . SER A 1 92 ? 1.770 14.542 4.412 1.00 81.75 92 SER A CA 1
ATOM 717 C C . SER A 1 92 ? 1.927 13.025 4.512 1.00 81.75 92 SER A C 1
ATOM 719 O O . SER A 1 92 ? 1.623 12.411 5.536 1.00 81.75 92 SER A O 1
ATOM 721 N N . CYS A 1 93 ? 2.544 12.427 3.490 1.00 83.25 93 CYS A N 1
ATOM 722 C CA . CYS A 1 93 ? 2.883 11.000 3.482 1.00 83.25 93 CYS A CA 1
ATOM 723 C C . CYS A 1 93 ? 3.786 10.599 4.669 1.00 83.25 93 CYS A C 1
ATOM 725 O O . CYS A 1 93 ? 3.553 9.585 5.324 1.00 83.25 93 CYS A O 1
ATOM 727 N N . THR A 1 94 ? 4.775 11.429 5.019 1.00 80.75 94 THR A N 1
ATOM 728 C CA . THR A 1 94 ? 5.686 11.165 6.148 1.00 80.75 94 THR A CA 1
ATOM 729 C C . THR A 1 94 ? 4.955 11.115 7.491 1.00 80.75 94 THR A C 1
ATOM 731 O O . THR A 1 94 ? 5.279 10.276 8.332 1.00 80.75 94 THR A O 1
ATOM 734 N N . ARG A 1 95 ? 3.972 12.002 7.710 1.00 79.88 95 ARG A N 1
ATOM 735 C CA . ARG A 1 95 ? 3.189 12.034 8.954 1.00 79.88 95 ARG A CA 1
ATOM 736 C C . ARG A 1 95 ? 2.317 10.789 9.076 1.00 79.88 95 ARG A C 1
ATOM 738 O O . ARG A 1 95 ? 2.413 10.101 10.088 1.00 79.88 95 ARG A O 1
ATOM 745 N N . ALA A 1 96 ? 1.586 10.459 8.013 1.00 84.50 96 ALA A N 1
ATOM 746 C CA . ALA A 1 96 ? 0.766 9.258 7.947 1.00 84.50 96 ALA A CA 1
ATOM 747 C C . ALA A 1 96 ? 1.605 7.993 8.185 1.00 84.50 96 ALA A C 1
ATOM 749 O O . ALA A 1 96 ? 1.250 7.151 9.007 1.00 84.50 96 ALA A O 1
ATOM 750 N N . LEU A 1 97 ? 2.784 7.886 7.561 1.00 83.81 97 LEU A N 1
ATOM 751 C CA . LEU A 1 97 ? 3.686 6.752 7.768 1.00 83.81 97 LEU A CA 1
ATOM 752 C C . LEU A 1 97 ? 4.188 6.655 9.220 1.00 83.81 97 LEU A C 1
ATOM 754 O O . LEU A 1 97 ? 4.289 5.556 9.774 1.00 83.81 97 LEU A O 1
ATOM 758 N N . ALA A 1 98 ? 4.474 7.792 9.862 1.00 79.44 98 ALA A N 1
ATOM 759 C CA . ALA A 1 98 ? 4.838 7.824 11.275 1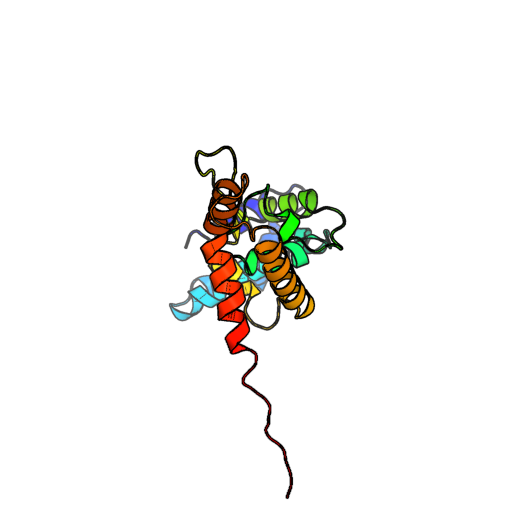.00 79.44 98 ALA A CA 1
ATOM 760 C C . ALA A 1 98 ? 3.673 7.360 12.167 1.00 79.44 98 ALA A C 1
ATOM 762 O O . ALA A 1 98 ? 3.898 6.595 13.107 1.00 79.44 98 ALA A O 1
ATOM 763 N N . THR A 1 99 ? 2.437 7.760 11.859 1.00 80.69 99 THR A N 1
ATOM 764 C CA . THR A 1 99 ? 1.219 7.301 12.549 1.00 80.69 99 THR A CA 1
ATOM 765 C C . THR A 1 99 ? 1.015 5.788 12.382 1.00 80.69 99 THR A C 1
ATOM 767 O O . THR A 1 99 ? 0.783 5.078 13.365 1.00 80.69 99 THR A O 1
ATOM 770 N N . LEU A 1 100 ? 1.208 5.250 11.174 1.00 84.25 100 LEU A N 1
ATOM 771 C CA . LEU A 1 100 ? 1.133 3.807 10.901 1.00 84.25 100 LEU A CA 1
ATOM 772 C C . LEU A 1 100 ? 2.221 2.999 11.620 1.00 84.25 100 LEU A C 1
ATOM 774 O O . LEU A 1 100 ? 1.969 1.913 12.146 1.00 84.25 100 LEU A O 1
ATOM 778 N N . SER A 1 101 ? 3.432 3.547 11.698 1.00 81.25 101 SER A N 1
ATOM 779 C CA . SER A 1 101 ? 4.549 2.915 12.409 1.00 81.25 101 SER A CA 1
ATOM 780 C C . SER A 1 101 ? 4.311 2.872 13.925 1.00 81.25 101 SER A C 1
ATOM 782 O O . SER A 1 101 ? 4.644 1.883 14.593 1.00 81.25 101 SER A O 1
ATOM 784 N N . LYS A 1 102 ? 3.701 3.931 14.480 1.00 76.62 102 LYS A N 1
ATOM 785 C CA . LYS A 1 102 ? 3.320 4.015 15.901 1.00 76.62 102 LYS A CA 1
ATOM 786 C C . LYS A 1 102 ? 2.243 2.997 16.268 1.00 76.62 102 LYS A C 1
ATOM 788 O O . LYS A 1 102 ? 2.362 2.341 17.298 1.00 76.62 102 LYS A O 1
ATOM 793 N N . THR A 1 103 ? 1.259 2.803 15.396 1.00 73.38 103 THR A N 1
ATOM 794 C CA . THR A 1 103 ? 0.133 1.872 15.601 1.00 73.38 103 THR A CA 1
ATOM 795 C C . THR A 1 103 ? 0.470 0.406 15.305 1.00 73.38 103 THR A C 1
ATOM 797 O O . THR A 1 103 ? -0.384 -0.459 15.468 1.00 73.38 103 THR A O 1
ATOM 800 N N . ALA A 1 104 ? 1.717 0.104 14.916 1.00 77.62 104 ALA A N 1
ATOM 801 C CA . ALA A 1 104 ? 2.176 -1.233 14.516 1.00 77.62 104 ALA A CA 1
ATOM 802 C C . ALA A 1 104 ? 1.448 -1.829 13.296 1.00 77.62 104 ALA A C 1
ATOM 804 O O . ALA A 1 104 ? 1.543 -3.032 13.062 1.00 77.62 104 ALA A O 1
ATOM 805 N N . LEU A 1 105 ? 0.745 -1.004 12.516 1.00 80.31 105 LEU A N 1
ATOM 806 C CA . LEU A 1 105 ? 0.055 -1.443 11.299 1.00 80.31 105 LEU A CA 1
ATOM 807 C C . LEU A 1 105 ? 1.032 -1.694 10.145 1.00 80.31 105 LEU A C 1
ATOM 809 O O . LEU A 1 105 ? 0.723 -2.425 9.205 1.00 80.31 105 LEU A O 1
ATOM 813 N N . VAL A 1 106 ? 2.225 -1.108 10.241 1.00 85.19 106 VAL A N 1
ATOM 814 C CA . VAL A 1 106 ? 3.297 -1.201 9.256 1.00 85.19 106 VAL A CA 1
ATOM 815 C C . VAL A 1 106 ? 4.585 -1.674 9.927 1.00 85.19 106 VAL A C 1
ATOM 817 O O . VAL A 1 106 ? 4.899 -1.294 11.059 1.00 85.19 106 VAL A O 1
ATOM 820 N N . VAL A 1 107 ? 5.336 -2.502 9.207 1.00 84.19 107 VAL A N 1
ATOM 821 C CA . VAL A 1 107 ? 6.662 -2.993 9.572 1.00 84.19 107 VAL A CA 1
ATOM 822 C C . VAL A 1 107 ? 7.677 -2.402 8.606 1.00 84.19 107 VAL A C 1
ATOM 824 O O . VAL A 1 107 ? 7.498 -2.451 7.389 1.00 84.19 107 VAL A O 1
ATOM 827 N N . VAL A 1 108 ? 8.746 -1.845 9.167 1.00 82.94 108 VAL A N 1
ATOM 828 C CA . VAL A 1 108 ? 9.903 -1.383 8.404 1.00 82.94 108 VAL A CA 1
ATOM 829 C C . VAL A 1 108 ? 10.995 -2.430 8.560 1.00 82.94 108 VAL A C 1
ATOM 831 O O . VAL A 1 108 ? 11.483 -2.659 9.667 1.00 82.94 108 VAL A O 1
ATOM 834 N N . SER A 1 109 ? 11.332 -3.087 7.458 1.00 80.75 109 SER A N 1
ATOM 835 C CA . SER A 1 109 ? 12.387 -4.090 7.390 1.00 80.75 109 SER A CA 1
ATOM 836 C C . SER A 1 109 ? 13.637 -3.461 6.794 1.00 80.75 109 SER A C 1
ATOM 838 O O . SER A 1 109 ? 13.591 -2.874 5.710 1.00 80.75 109 SER A O 1
ATOM 840 N N . ASP A 1 110 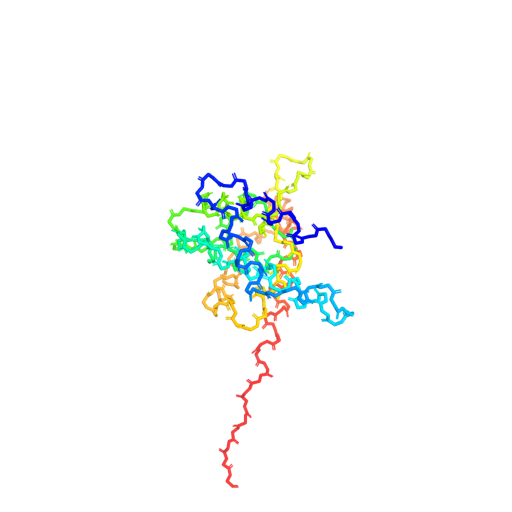? 14.751 -3.584 7.508 1.00 73.88 110 ASP A N 1
ATOM 841 C CA . ASP A 1 110 ? 16.057 -3.243 6.963 1.00 73.88 110 ASP A CA 1
ATOM 842 C C . ASP A 1 110 ? 16.496 -4.373 6.026 1.00 73.88 110 ASP A C 1
ATOM 844 O O . ASP A 1 110 ? 16.569 -5.535 6.431 1.00 73.88 110 ASP A O 1
ATOM 848 N N . THR A 1 111 ? 16.706 -4.048 4.753 1.00 62.34 111 THR A N 1
ATOM 849 C CA . THR A 1 111 ? 17.082 -5.030 3.728 1.00 62.34 111 THR A CA 1
ATOM 850 C C . THR A 1 111 ? 18.598 -5.162 3.580 1.00 62.34 111 THR A C 1
ATOM 852 O O . THR A 1 111 ? 19.062 -5.890 2.706 1.00 62.34 111 THR A O 1
ATOM 855 N N . GLY A 1 112 ? 19.391 -4.455 4.400 1.00 56.44 112 GLY A N 1
ATOM 856 C CA . GLY A 1 112 ? 20.851 -4.404 4.269 1.00 56.44 112 GLY A CA 1
ATOM 857 C C . GLY A 1 112 ? 21.334 -3.579 3.067 1.00 56.44 112 GLY A C 1
ATOM 858 O O . GLY A 1 112 ? 22.535 -3.386 2.893 1.00 56.44 112 GLY A O 1
ATOM 859 N N . SER A 1 113 ? 20.405 -3.069 2.254 1.00 58.28 113 SER A N 1
ATOM 860 C CA . SER A 1 113 ? 20.619 -1.975 1.310 1.00 58.28 113 SER A CA 1
ATOM 861 C C . SER A 1 113 ? 20.182 -0.660 1.965 1.00 58.28 113 SER A C 1
ATOM 863 O O . SER A 1 113 ? 19.405 -0.680 2.917 1.00 58.28 113 SER A O 1
ATOM 865 N N . ASN A 1 114 ? 20.625 0.493 1.454 1.00 57.16 114 ASN A N 1
ATOM 866 C CA . ASN A 1 114 ? 20.212 1.809 1.977 1.00 57.16 114 ASN A CA 1
ATOM 867 C C . ASN A 1 114 ? 18.684 2.061 1.928 1.00 57.16 114 ASN A C 1
ATOM 869 O O . ASN A 1 114 ? 18.228 3.087 2.434 1.00 57.16 114 ASN A O 1
ATOM 873 N N . ASP A 1 115 ? 17.898 1.143 1.356 1.00 69.06 115 ASP A N 1
ATOM 874 C CA . ASP A 1 115 ? 16.454 1.254 1.224 1.00 69.06 115 ASP A CA 1
ATOM 875 C C . ASP A 1 115 ? 15.728 0.295 2.178 1.00 69.06 115 ASP A C 1
ATOM 877 O O . ASP A 1 115 ? 15.629 -0.919 1.968 1.00 69.06 115 ASP A O 1
ATOM 881 N N . SER A 1 116 ? 15.162 0.861 3.244 1.00 81.62 116 SER A N 1
ATOM 882 C CA . SER A 1 116 ? 14.243 0.137 4.121 1.00 81.62 116 SER A CA 1
ATOM 883 C C . SER A 1 116 ? 12.905 -0.101 3.416 1.00 81.62 116 SER A C 1
ATOM 885 O O . SER A 1 116 ? 12.317 0.821 2.836 1.00 81.62 116 SER A O 1
ATOM 887 N N . VAL A 1 117 ? 12.395 -1.330 3.503 1.00 86.50 117 VAL A N 1
ATOM 888 C CA . VAL A 1 117 ? 11.100 -1.709 2.926 1.00 86.50 117 VAL A CA 1
ATOM 889 C C . VAL A 1 117 ? 10.012 -1.532 3.970 1.00 86.50 117 VAL A C 1
ATOM 891 O O . VAL A 1 117 ? 10.098 -2.035 5.089 1.00 86.50 117 VAL A O 1
ATOM 894 N N . THR A 1 118 ? 8.974 -0.804 3.585 1.00 88.50 118 THR A N 1
ATOM 895 C CA . THR A 1 118 ? 7.783 -0.546 4.383 1.00 88.50 118 THR A CA 1
ATOM 896 C C . THR A 1 118 ? 6.676 -1.478 3.914 1.00 88.50 118 THR A C 1
ATOM 898 O O . THR A 1 118 ? 6.216 -1.366 2.779 1.00 88.50 118 THR A O 1
ATOM 901 N N . SER A 1 119 ? 6.237 -2.392 4.775 1.00 89.12 119 SER A N 1
ATOM 902 C CA . SER A 1 119 ? 5.205 -3.381 4.450 1.00 89.12 119 SER A CA 1
ATOM 903 C C . SER A 1 119 ? 4.096 -3.406 5.497 1.00 89.12 119 SER A C 1
ATOM 905 O O . SER A 1 119 ? 4.305 -3.100 6.671 1.00 89.12 119 SER A O 1
ATOM 907 N N . VAL A 1 120 ? 2.891 -3.768 5.068 1.00 89.38 120 VAL A N 1
ATOM 908 C CA . VAL A 1 120 ? 1.764 -4.032 5.969 1.00 89.38 120 VAL A CA 1
ATOM 909 C C . VAL A 1 120 ? 1.752 -5.524 6.272 1.00 89.38 120 VAL A C 1
ATOM 911 O O . VAL A 1 120 ? 1.924 -6.345 5.374 1.00 89.38 120 VAL A O 1
ATOM 914 N N . LEU A 1 121 ? 1.541 -5.888 7.537 1.00 84.31 121 LEU A N 1
ATOM 915 C CA . LEU A 1 121 ? 1.484 -7.296 7.934 1.00 84.31 121 LEU A CA 1
ATOM 916 C C . LEU A 1 121 ? 0.378 -8.035 7.155 1.00 84.31 121 LEU A C 1
ATOM 918 O O . LEU A 1 121 ? -0.727 -7.499 7.063 1.00 84.31 121 LEU A O 1
ATOM 922 N N . PRO A 1 122 ? 0.593 -9.279 6.683 1.00 83.12 122 PRO A N 1
ATOM 923 C CA . PRO A 1 122 ? -0.395 -10.005 5.873 1.00 83.12 122 PRO A CA 1
ATOM 924 C C . PRO A 1 122 ? -1.795 -10.090 6.500 1.00 83.12 122 PRO A C 1
ATOM 926 O O . PRO A 1 122 ? -2.806 -9.975 5.815 1.00 83.12 122 PRO A O 1
ATOM 929 N N . VAL A 1 123 ? -1.867 -10.218 7.827 1.00 78.88 123 VAL A N 1
ATOM 930 C CA . VAL A 1 123 ? -3.126 -10.207 8.595 1.00 78.88 123 VAL A CA 1
ATOM 931 C C . VAL A 1 123 ? -3.870 -8.871 8.504 1.00 78.88 123 VAL A C 1
ATOM 933 O O . VAL A 1 123 ? -5.093 -8.856 8.402 1.00 78.88 123 VAL A O 1
ATOM 936 N N . VAL A 1 124 ? -3.144 -7.751 8.506 1.00 84.31 124 VAL A N 1
ATOM 937 C CA . VAL A 1 124 ? -3.710 -6.406 8.342 1.00 84.31 124 VAL A CA 1
ATOM 938 C C . VAL A 1 124 ? -4.083 -6.180 6.877 1.00 84.31 124 VAL A C 1
ATOM 940 O O . VAL A 1 124 ? -5.153 -5.646 6.611 1.00 84.31 124 VAL A O 1
ATOM 943 N N . GLN A 1 125 ? -3.274 -6.660 5.924 1.00 86.94 125 GLN A N 1
ATOM 944 C CA . GLN A 1 125 ? -3.616 -6.618 4.497 1.00 86.94 125 GLN A CA 1
ATOM 945 C C . GLN A 1 125 ? -4.928 -7.359 4.222 1.00 86.94 125 GLN A C 1
ATOM 947 O O . GLN A 1 125 ? -5.815 -6.813 3.575 1.00 86.94 125 GLN A O 1
ATOM 952 N N . SER A 1 126 ? -5.077 -8.577 4.749 1.00 83.69 126 SER A N 1
ATOM 953 C CA . SER A 1 126 ? -6.305 -9.367 4.618 1.00 83.69 126 SER A CA 1
ATOM 954 C C . SER A 1 126 ? -7.504 -8.656 5.245 1.00 83.69 126 SER A C 1
ATOM 956 O O . SER A 1 126 ? -8.571 -8.606 4.640 1.00 83.69 126 SER A O 1
ATOM 958 N N . TYR A 1 127 ? -7.321 -8.061 6.428 1.00 83.81 127 TYR A N 1
ATOM 959 C CA . TYR A 1 127 ? -8.364 -7.294 7.108 1.00 83.81 127 TYR A CA 1
ATOM 960 C C . TYR A 1 127 ? -8.786 -6.038 6.327 1.00 83.81 127 TYR A C 1
ATOM 962 O O . TYR A 1 127 ? -9.971 -5.738 6.226 1.00 83.81 127 TYR A O 1
ATOM 970 N N . MET A 1 128 ? -7.834 -5.311 5.741 1.00 86.50 128 MET A N 1
ATOM 971 C CA . MET A 1 128 ? -8.125 -4.130 4.921 1.00 86.50 128 MET A CA 1
ATOM 972 C C . MET A 1 128 ? -8.782 -4.503 3.590 1.00 86.50 128 MET A C 1
ATOM 974 O O . MET A 1 128 ? -9.611 -3.759 3.080 1.00 86.50 128 MET A O 1
ATOM 978 N N . ARG A 1 129 ? -8.433 -5.655 3.014 1.00 84.12 129 ARG A N 1
ATOM 979 C CA . ARG A 1 129 ? -9.030 -6.139 1.761 1.00 84.12 129 ARG A CA 1
ATOM 980 C C . ARG A 1 129 ? -10.431 -6.722 1.957 1.00 84.12 129 ARG A C 1
ATOM 982 O O . ARG A 1 129 ? -11.178 -6.810 0.986 1.00 84.12 129 ARG A O 1
ATOM 989 N N . SER A 1 130 ? -10.801 -7.115 3.175 1.00 80.50 130 SER A N 1
ATOM 990 C CA . SER A 1 130 ? -12.137 -7.635 3.457 1.00 80.50 130 SER A CA 1
ATOM 991 C C . SER A 1 130 ? -13.178 -6.515 3.587 1.00 80.50 130 SER A C 1
ATOM 993 O O . SER A 1 130 ? -12.875 -5.388 3.981 1.00 80.50 130 SER A O 1
ATOM 995 N N . GLU A 1 131 ? -14.429 -6.842 3.246 1.00 66.69 131 GLU A N 1
ATOM 996 C CA . GLU A 1 131 ? -15.622 -6.027 3.538 1.00 66.69 131 GLU A CA 1
ATOM 997 C C . GLU A 1 131 ? -15.593 -4.583 2.991 1.00 66.69 131 GLU A C 1
ATOM 999 O O . GLU A 1 131 ? -16.118 -3.665 3.614 1.00 66.69 131 GLU A O 1
ATOM 1004 N N . GLY A 1 132 ? -14.989 -4.354 1.819 1.00 73.25 132 GLY A N 1
ATOM 1005 C CA . GLY A 1 132 ? -15.080 -3.060 1.125 1.00 73.25 132 GLY A CA 1
ATOM 1006 C C . GLY A 1 132 ? -14.370 -1.893 1.825 1.00 73.25 132 GLY A C 1
ATOM 1007 O O . GLY A 1 132 ? -14.651 -0.737 1.518 1.00 73.25 132 GLY A O 1
ATOM 1008 N N . ARG A 1 133 ? -13.440 -2.170 2.751 1.00 82.06 133 ARG A N 1
ATOM 1009 C CA . ARG A 1 133 ? -12.688 -1.134 3.485 1.00 82.06 133 ARG A CA 1
ATOM 1010 C C . ARG A 1 133 ? -11.713 -0.343 2.607 1.00 82.06 133 ARG A C 1
ATOM 1012 O O . ARG A 1 133 ? -11.378 0.792 2.935 1.00 82.06 133 ARG A O 1
ATOM 1019 N N . ILE A 1 134 ? -11.259 -0.920 1.494 1.00 87.31 134 ILE A N 1
ATOM 1020 C CA . ILE A 1 134 ? -10.484 -0.204 0.474 1.00 87.31 134 ILE A CA 1
ATOM 1021 C C . ILE A 1 134 ? -11.455 0.363 -0.559 1.00 87.31 134 ILE A C 1
ATOM 1023 O O . ILE A 1 134 ? -12.028 -0.381 -1.357 1.00 87.31 134 ILE A O 1
ATOM 1027 N N . LEU A 1 135 ? -11.591 1.689 -0.556 1.00 87.94 135 LEU A N 1
ATOM 1028 C CA . LEU A 1 135 ? -12.441 2.423 -1.490 1.00 87.94 135 LEU A CA 1
ATOM 1029 C C . LEU A 1 135 ? -12.026 2.165 -2.944 1.00 87.94 135 LEU A C 1
ATOM 1031 O O . LEU A 1 135 ? -10.838 2.078 -3.260 1.00 87.94 135 LEU A O 1
ATOM 1035 N N . GLN A 1 136 ? -13.009 2.112 -3.844 1.00 87.69 136 GLN A N 1
ATOM 1036 C CA . GLN A 1 136 ? -12.781 1.888 -5.275 1.00 87.69 136 GLN A CA 1
ATOM 1037 C C . GLN A 1 136 ? -11.850 2.945 -5.892 1.00 87.69 136 GLN A C 1
ATOM 1039 O O . GLN A 1 136 ? -11.020 2.618 -6.735 1.00 87.69 136 GLN A O 1
ATOM 1044 N N . GLU A 1 137 ? -11.928 4.193 -5.428 1.00 89.62 137 GLU A N 1
ATOM 1045 C CA . GLU A 1 137 ? -11.042 5.283 -5.858 1.00 89.62 137 GLU A CA 1
ATOM 1046 C C . GLU A 1 137 ? -9.564 4.965 -5.596 1.00 89.62 137 GLU A C 1
ATOM 1048 O O . GLU A 1 137 ? -8.713 5.221 -6.445 1.00 89.62 137 GLU A O 1
ATOM 1053 N N . ILE A 1 138 ? -9.259 4.335 -4.457 1.00 89.50 138 ILE A N 1
ATOM 1054 C CA . ILE A 1 138 ? -7.896 3.928 -4.099 1.00 89.50 138 ILE A CA 1
ATOM 1055 C C . ILE A 1 138 ? -7.436 2.769 -4.986 1.00 89.50 138 ILE A C 1
ATOM 1057 O O . ILE A 1 138 ? -6.296 2.758 -5.447 1.00 89.50 138 ILE A O 1
ATOM 1061 N N . GLN A 1 139 ? -8.326 1.818 -5.282 1.00 89.31 139 GLN A N 1
ATOM 1062 C CA . GLN A 1 139 ? -8.018 0.716 -6.200 1.00 89.31 139 GLN A CA 1
ATOM 1063 C C . GLN A 1 139 ? -7.707 1.239 -7.608 1.00 89.31 139 GLN A C 1
ATOM 1065 O O . GLN A 1 139 ? -6.731 0.817 -8.235 1.00 89.31 139 GLN A O 1
ATOM 1070 N N . GLN A 1 140 ? -8.501 2.201 -8.087 1.00 90.44 140 GLN A N 1
ATOM 1071 C CA . GLN A 1 140 ? -8.280 2.852 -9.373 1.00 90.44 140 GLN A CA 1
ATOM 1072 C C . GLN A 1 140 ? -6.978 3.659 -9.375 1.00 90.44 140 GLN A C 1
ATOM 1074 O O . GLN A 1 140 ? -6.226 3.595 -10.348 1.00 90.44 140 GLN A O 1
ATOM 1079 N N . HIS A 1 141 ? -6.684 4.377 -8.287 1.00 92.00 141 HIS A N 1
ATOM 1080 C CA . HIS A 1 141 ? -5.427 5.105 -8.110 1.00 92.00 141 HIS A CA 1
ATOM 1081 C C . HIS A 1 141 ? -4.220 4.174 -8.220 1.00 92.00 141 HIS A C 1
ATOM 1083 O O . HIS A 1 141 ? -3.349 4.415 -9.049 1.00 92.00 141 HIS A O 1
ATOM 1089 N N . ILE A 1 142 ? -4.203 3.073 -7.462 1.00 92.19 142 ILE A N 1
ATOM 1090 C CA . ILE A 1 142 ? -3.124 2.072 -7.497 1.00 92.19 142 ILE A CA 1
ATOM 1091 C C . ILE A 1 142 ? -2.962 1.469 -8.894 1.00 92.19 142 ILE A C 1
ATOM 1093 O O . ILE A 1 142 ? -1.844 1.319 -9.384 1.00 92.19 142 ILE A O 1
ATOM 1097 N N . THR A 1 143 ? -4.070 1.161 -9.564 1.00 92.19 143 THR A N 1
ATOM 1098 C CA . THR A 1 143 ? -4.044 0.609 -10.924 1.00 92.19 143 THR A CA 1
ATOM 1099 C C . THR A 1 143 ? -3.446 1.614 -11.915 1.00 92.19 143 THR A C 1
ATOM 1101 O O . THR A 1 143 ? -2.564 1.276 -12.705 1.00 92.19 143 THR A O 1
ATOM 1104 N N . ASN A 1 144 ? -3.856 2.881 -11.837 1.00 92.62 144 ASN A N 1
ATOM 1105 C CA . ASN A 1 144 ? -3.309 3.952 -12.670 1.00 92.62 144 ASN A CA 1
ATOM 1106 C C . ASN A 1 144 ? -1.827 4.212 -12.366 1.00 92.62 144 ASN A C 1
ATOM 1108 O O . ASN A 1 144 ? -1.038 4.406 -13.291 1.00 92.62 144 ASN A O 1
ATOM 1112 N N . ALA A 1 145 ? -1.443 4.197 -11.089 1.00 93.25 145 ALA A N 1
ATOM 1113 C CA . ALA A 1 145 ? -0.060 4.309 -10.645 1.00 93.25 145 ALA A CA 1
ATOM 1114 C C . ALA A 1 145 ? 0.799 3.171 -11.208 1.00 93.25 145 ALA A C 1
ATOM 1116 O O . ALA A 1 145 ? 1.871 3.437 -11.738 1.00 93.25 145 ALA A O 1
ATOM 1117 N N . CYS A 1 146 ? 0.296 1.933 -11.200 1.00 93.50 146 CYS A N 1
ATOM 1118 C CA . CYS A 1 146 ? 0.961 0.777 -11.800 1.00 93.50 146 CYS A CA 1
ATOM 1119 C C . CYS A 1 146 ? 1.226 0.986 -13.300 1.00 93.50 146 CYS A C 1
ATOM 1121 O O . CYS A 1 146 ? 2.347 0.785 -13.767 1.00 93.50 146 CYS A O 1
ATOM 1123 N N . TYR A 1 147 ? 0.230 1.449 -14.064 1.00 93.31 147 TYR A N 1
ATOM 1124 C CA . TYR A 1 147 ? 0.426 1.743 -15.488 1.00 93.31 147 TYR A CA 1
ATOM 1125 C C . TYR A 1 147 ? 1.415 2.887 -15.727 1.00 93.31 147 TYR A C 1
ATOM 1127 O O . TYR A 1 147 ? 2.254 2.789 -16.624 1.00 93.31 147 TYR A O 1
ATOM 1135 N N . LYS A 1 148 ? 1.344 3.960 -14.927 1.00 93.62 148 LYS A N 1
ATOM 1136 C CA . LYS A 1 148 ? 2.312 5.065 -14.982 1.00 93.62 148 LYS A CA 1
ATOM 1137 C C . LYS A 1 148 ? 3.727 4.556 -14.686 1.00 93.62 148 LYS A C 1
ATOM 1139 O O . LYS A 1 148 ? 4.632 4.848 -15.456 1.00 93.62 148 LYS A O 1
ATOM 1144 N N . PHE A 1 149 ? 3.893 3.746 -13.643 1.00 93.94 149 PHE A N 1
ATOM 1145 C CA . PHE A 1 149 ? 5.175 3.180 -13.230 1.00 93.94 149 PHE A CA 1
ATOM 1146 C C . PHE A 1 149 ? 5.808 2.331 -14.334 1.00 93.94 149 PHE A C 1
ATOM 1148 O O . PHE A 1 149 ? 6.956 2.566 -14.696 1.00 93.94 149 PHE A O 1
ATOM 1155 N N . ILE A 1 150 ? 5.052 1.402 -14.930 1.00 93.56 150 ILE A N 1
ATOM 1156 C CA . ILE A 1 150 ? 5.543 0.563 -16.037 1.00 93.56 150 ILE A CA 1
ATOM 1157 C C . ILE A 1 150 ? 5.911 1.427 -17.246 1.00 93.56 150 ILE A C 1
ATOM 1159 O O . ILE A 1 150 ? 6.961 1.238 -17.855 1.00 93.56 150 ILE A O 1
ATOM 1163 N N . ARG A 1 151 ? 5.070 2.411 -17.585 1.00 94.06 151 ARG A N 1
ATOM 1164 C CA . ARG A 1 151 ? 5.319 3.306 -18.721 1.00 94.06 151 ARG A CA 1
ATOM 1165 C C . ARG A 1 151 ? 6.554 4.186 -18.517 1.00 94.06 151 ARG A C 1
ATOM 1167 O O . ARG A 1 151 ? 7.212 4.510 -19.498 1.00 94.06 151 ARG A O 1
ATOM 1174 N N . SER A 1 152 ? 6.852 4.577 -17.282 1.00 92.88 152 SER A N 1
ATOM 1175 C CA . SER A 1 152 ? 8.030 5.377 -16.939 1.00 92.88 152 SER A CA 1
ATOM 1176 C C . SER A 1 152 ? 9.340 4.587 -16.935 1.00 92.88 152 SER A C 1
ATOM 1178 O O . SER A 1 152 ? 10.391 5.216 -16.938 1.00 92.88 152 SER A O 1
ATOM 1180 N N . HIS A 1 153 ? 9.284 3.252 -16.971 1.00 93.06 153 HIS A N 1
ATOM 1181 C CA . HIS A 1 153 ? 10.449 2.361 -16.980 1.00 93.06 153 HIS A CA 1
ATOM 1182 C C . HIS A 1 153 ? 10.425 1.435 -18.208 1.00 93.06 153 HIS A C 1
ATOM 1184 O O . HIS A 1 153 ? 10.625 0.227 -18.106 1.00 93.06 153 HIS A O 1
ATOM 1190 N N . ASN A 1 154 ? 10.102 1.988 -19.380 1.00 91.06 154 ASN A N 1
ATOM 1191 C CA . ASN A 1 154 ? 9.909 1.236 -20.622 1.00 91.06 154 ASN A CA 1
ATOM 1192 C C . ASN A 1 154 ? 11.143 1.230 -21.544 1.00 91.06 154 ASN A C 1
ATOM 1194 O O . ASN A 1 154 ? 10.990 1.032 -22.753 1.00 91.06 154 ASN A O 1
ATOM 1198 N N . SER A 1 155 ? 12.340 1.461 -20.993 1.00 92.56 155 SER A N 1
ATOM 1199 C CA . SER A 1 155 ? 13.592 1.424 -21.754 1.00 92.56 155 SER A CA 1
ATOM 1200 C C . SER A 1 155 ? 13.780 0.092 -22.485 1.00 92.56 155 SER A C 1
ATOM 1202 O O . SER A 1 155 ? 13.432 -0.984 -21.993 1.00 92.56 155 SER A O 1
ATOM 1204 N N . THR A 1 156 ? 14.385 0.165 -23.663 1.00 91.31 156 THR A N 1
ATOM 1205 C CA . THR A 1 156 ? 14.692 -0.972 -24.531 1.00 91.31 156 THR A CA 1
ATOM 1206 C C . THR A 1 156 ? 16.148 -1.410 -24.399 1.00 91.31 156 THR A C 1
ATOM 1208 O O . THR A 1 156 ? 17.006 -0.678 -23.902 1.00 91.31 156 THR A O 1
ATOM 1211 N N . VAL A 1 157 ? 16.445 -2.640 -24.828 1.00 87.94 157 VAL A N 1
ATOM 1212 C CA . VAL A 1 157 ? 17.815 -3.171 -24.803 1.00 87.94 157 VAL A CA 1
ATOM 1213 C C . VAL A 1 157 ? 18.708 -2.295 -25.684 1.00 87.94 157 VAL A C 1
ATOM 1215 O O . VAL A 1 157 ? 18.523 -2.241 -26.897 1.00 87.94 157 VAL A O 1
ATOM 1218 N N . GLY A 1 158 ? 19.686 -1.635 -25.064 1.00 86.00 158 GLY A N 1
ATOM 1219 C CA . GLY A 1 158 ? 20.583 -0.678 -25.720 1.00 86.00 158 GLY A CA 1
ATOM 1220 C C . GLY A 1 158 ? 20.454 0.749 -25.184 1.00 86.00 158 GLY A C 1
ATOM 1221 O O . GLY A 1 158 ? 21.394 1.528 -25.333 1.00 86.00 158 GLY A O 1
ATOM 1222 N N . ASP A 1 159 ? 19.356 1.072 -24.497 1.00 92.19 159 ASP A N 1
ATOM 1223 C CA . ASP A 1 159 ? 19.188 2.366 -23.839 1.00 92.19 159 ASP A CA 1
ATOM 1224 C C . ASP A 1 159 ? 20.081 2.477 -22.597 1.00 92.19 159 ASP A C 1
ATOM 1226 O O . ASP A 1 159 ? 20.277 1.514 -21.849 1.00 92.19 159 ASP A O 1
ATOM 1230 N N . THR A 1 160 ? 20.584 3.684 -22.322 1.00 90.62 160 THR A N 1
ATOM 1231 C CA . THR A 1 160 ? 21.468 3.950 -21.171 1.00 90.62 160 THR A CA 1
ATOM 1232 C C . THR A 1 160 ? 20.813 3.607 -19.834 1.00 90.62 160 THR A C 1
ATOM 1234 O O . THR A 1 160 ? 21.499 3.221 -18.888 1.00 90.62 160 THR A O 1
ATOM 1237 N N . ASN A 1 161 ? 19.485 3.716 -19.766 1.00 92.56 161 ASN A N 1
ATOM 1238 C CA . ASN A 1 161 ? 18.708 3.509 -18.550 1.00 92.56 161 ASN A CA 1
ATOM 1239 C C . ASN A 1 161 ? 18.180 2.075 -18.410 1.00 92.56 161 ASN A C 1
ATOM 1241 O O . ASN A 1 161 ? 17.653 1.744 -17.353 1.00 92.56 161 ASN A O 1
ATOM 1245 N N . PHE A 1 162 ? 18.370 1.198 -19.408 1.00 91.12 162 PHE A N 1
ATOM 1246 C CA . PHE A 1 162 ? 17.782 -0.148 -19.434 1.00 91.12 162 PHE A CA 1
ATOM 1247 C C . PHE A 1 162 ? 18.048 -0.955 -18.156 1.00 91.12 162 PHE A C 1
ATOM 1249 O O . PHE A 1 162 ? 17.124 -1.488 -17.550 1.00 91.12 162 PHE A O 1
ATOM 1256 N N . ASN A 1 163 ? 19.303 -1.005 -17.699 1.00 90.81 163 ASN A N 1
ATOM 1257 C CA . ASN A 1 163 ? 19.659 -1.744 -16.482 1.00 90.81 163 ASN A CA 1
ATOM 1258 C C . ASN A 1 163 ? 19.048 -1.132 -15.212 1.00 90.81 163 ASN A C 1
ATOM 1260 O O . ASN A 1 163 ? 18.737 -1.858 -14.268 1.00 90.81 163 ASN A O 1
ATOM 1264 N N . SER A 1 164 ? 18.889 0.194 -15.179 1.00 91.88 164 SER A N 1
ATOM 1265 C CA . SER A 1 164 ? 18.264 0.892 -14.054 1.00 91.88 164 SER A CA 1
ATOM 1266 C C . SER A 1 164 ? 16.765 0.609 -14.019 1.00 91.88 164 SER A C 1
ATOM 1268 O O . SER A 1 164 ? 16.252 0.192 -12.986 1.00 91.88 164 SER A O 1
ATOM 1270 N N . ASP A 1 165 ? 16.086 0.756 -15.156 1.00 91.88 165 ASP A N 1
ATOM 1271 C CA . ASP A 1 165 ? 14.655 0.491 -15.302 1.00 91.88 165 ASP A CA 1
ATOM 1272 C C . ASP A 1 165 ? 14.324 -0.967 -14.985 1.00 91.88 165 ASP A C 1
ATOM 1274 O O . ASP A 1 165 ? 13.399 -1.239 -14.221 1.00 91.88 165 ASP A O 1
ATOM 1278 N N . LEU A 1 166 ? 15.132 -1.908 -15.485 1.00 91.94 166 LEU A N 1
ATOM 1279 C CA . LEU A 1 166 ? 14.974 -3.332 -15.199 1.00 91.94 166 LEU A CA 1
ATOM 1280 C C . LEU A 1 166 ? 15.095 -3.625 -13.700 1.00 91.94 166 LEU A C 1
ATOM 1282 O O . LEU A 1 166 ? 14.293 -4.380 -13.153 1.00 91.94 166 LEU A O 1
ATOM 1286 N N . LYS A 1 167 ? 16.072 -3.014 -13.019 1.00 90.81 167 LYS A N 1
ATOM 1287 C CA . LYS A 1 167 ? 16.243 -3.170 -11.571 1.00 90.81 167 LYS A CA 1
ATOM 1288 C C . LYS A 1 167 ? 15.053 -2.588 -10.807 1.00 90.81 167 LYS A C 1
ATOM 1290 O O . LYS A 1 167 ? 14.552 -3.238 -9.895 1.00 90.81 167 LYS A O 1
ATOM 1295 N N . THR A 1 168 ? 14.585 -1.402 -11.191 1.00 90.69 168 THR A N 1
ATOM 1296 C CA . THR A 1 168 ? 13.429 -0.746 -10.566 1.00 90.69 168 THR A CA 1
ATOM 1297 C C . THR A 1 168 ? 12.149 -1.565 -10.737 1.00 90.69 168 THR A C 1
ATOM 1299 O O . THR A 1 168 ? 11.417 -1.762 -9.768 1.00 90.69 168 THR A O 1
ATOM 1302 N N . LEU A 1 169 ? 11.908 -2.112 -11.933 1.00 91.62 169 LEU A N 1
ATOM 1303 C CA . LEU A 1 169 ? 10.782 -3.009 -12.201 1.00 91.62 169 LEU A CA 1
ATOM 1304 C C . LEU A 1 169 ? 10.879 -4.306 -11.391 1.00 91.62 169 LEU A C 1
ATOM 1306 O O . LEU A 1 169 ? 9.888 -4.720 -10.792 1.00 91.62 169 LEU A O 1
ATOM 1310 N N . ALA A 1 170 ? 12.064 -4.920 -11.325 1.00 90.50 170 ALA A N 1
ATOM 1311 C CA . ALA A 1 170 ? 12.286 -6.141 -10.553 1.00 90.50 170 ALA A CA 1
ATOM 1312 C C . ALA A 1 170 ? 12.045 -5.931 -9.047 1.00 90.50 170 ALA A C 1
ATOM 1314 O O . ALA A 1 170 ? 11.500 -6.808 -8.380 1.00 90.50 170 ALA A O 1
ATOM 1315 N N . CYS A 1 171 ? 12.389 -4.758 -8.504 1.00 88.56 171 CYS A N 1
ATOM 1316 C CA . CYS A 1 171 ? 12.128 -4.427 -7.101 1.00 88.56 171 CYS A CA 1
ATOM 1317 C C . CYS A 1 171 ? 10.632 -4.386 -6.748 1.00 88.56 171 CYS A C 1
ATOM 1319 O O . CYS A 1 171 ? 10.278 -4.652 -5.603 1.00 88.56 171 CYS A O 1
ATOM 1321 N N . GLU A 1 172 ? 9.762 -4.067 -7.707 1.00 91.12 172 GLU A N 1
ATOM 1322 C CA . GLU A 1 172 ? 8.312 -3.950 -7.501 1.00 91.12 172 GLU A CA 1
ATOM 1323 C C . GLU A 1 172 ? 7.524 -5.102 -8.153 1.00 91.12 172 GLU A C 1
ATOM 1325 O O . GLU A 1 172 ? 6.294 -5.091 -8.146 1.00 91.12 172 GLU A O 1
ATOM 1330 N N . GLU A 1 173 ? 8.200 -6.125 -8.690 1.00 91.88 173 GLU A N 1
ATOM 1331 C CA . GLU A 1 173 ? 7.597 -7.193 -9.502 1.00 91.88 173 GLU A CA 1
ATOM 1332 C C . GLU A 1 173 ? 6.390 -7.850 -8.821 1.00 91.88 173 GLU A C 1
ATOM 1334 O O . GLU A 1 173 ? 5.327 -7.990 -9.424 1.00 91.88 173 GLU A O 1
ATOM 1339 N N . THR A 1 174 ? 6.526 -8.213 -7.544 1.00 91.06 174 THR A N 1
ATOM 1340 C CA . THR A 1 174 ? 5.446 -8.866 -6.786 1.00 91.06 174 THR A CA 1
ATOM 1341 C C . THR A 1 174 ? 4.221 -7.956 -6.639 1.00 91.06 174 THR A C 1
ATOM 1343 O O . THR A 1 174 ? 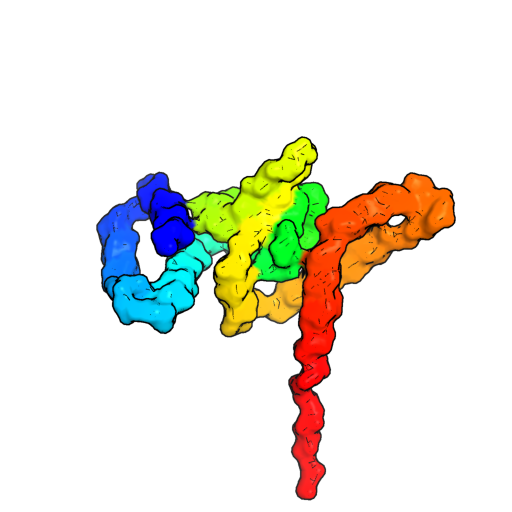3.086 -8.429 -6.708 1.00 91.06 174 THR A O 1
ATOM 1346 N N . ASN A 1 175 ? 4.430 -6.647 -6.472 1.00 92.81 175 ASN A N 1
ATOM 1347 C CA . ASN A 1 175 ? 3.339 -5.678 -6.401 1.00 92.81 175 ASN A CA 1
ATOM 1348 C C . ASN A 1 175 ? 2.676 -5.500 -7.771 1.00 92.81 175 ASN A C 1
ATOM 1350 O O . ASN A 1 175 ? 1.450 -5.529 -7.859 1.00 92.81 175 ASN A O 1
ATOM 1354 N N . LEU A 1 176 ? 3.472 -5.389 -8.841 1.00 93.12 176 LEU A N 1
ATOM 1355 C CA . LEU A 1 176 ? 2.976 -5.267 -10.215 1.00 93.12 176 LEU A CA 1
ATOM 1356 C C . LEU A 1 176 ? 2.129 -6.479 -10.613 1.00 93.1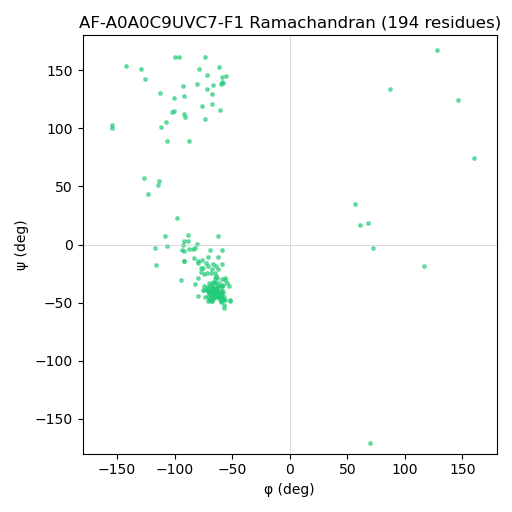2 176 LEU A C 1
ATOM 1358 O O . LEU A 1 176 ? 1.006 -6.317 -11.089 1.00 93.12 176 LEU A O 1
ATOM 1362 N N . GLN A 1 177 ? 2.627 -7.693 -10.366 1.00 91.75 177 GLN A N 1
ATOM 1363 C CA . GLN A 1 177 ? 1.883 -8.926 -10.626 1.00 91.75 177 GLN A CA 1
ATOM 1364 C C . GLN A 1 177 ? 0.571 -8.954 -9.838 1.00 91.75 177 GLN A C 1
ATOM 1366 O O . GLN A 1 177 ? -0.478 -9.247 -10.408 1.00 91.75 177 GLN A O 1
ATOM 1371 N N . TYR A 1 178 ? 0.603 -8.603 -8.550 1.00 90.81 178 TYR A N 1
ATOM 1372 C CA . TYR A 1 178 ? -0.595 -8.592 -7.714 1.00 90.81 178 TYR A CA 1
ATOM 1373 C C . TYR A 1 178 ? -1.655 -7.600 -8.211 1.00 90.81 178 TYR A C 1
ATOM 1375 O O . TYR A 1 178 ? -2.830 -7.954 -8.288 1.00 90.81 178 TYR A O 1
ATOM 1383 N N . ILE A 1 179 ? -1.260 -6.379 -8.582 1.00 91.12 179 ILE A N 1
ATOM 1384 C CA . ILE A 1 179 ? -2.190 -5.344 -9.054 1.00 91.12 179 ILE A CA 1
ATOM 1385 C C . ILE A 1 179 ? -2.788 -5.734 -10.412 1.00 91.12 179 ILE A C 1
ATOM 1387 O O . ILE A 1 179 ? -4.008 -5.698 -10.581 1.00 91.12 179 ILE A O 1
ATOM 1391 N N . LEU A 1 180 ? -1.947 -6.146 -11.366 1.00 89.12 180 LEU A N 1
ATOM 1392 C CA . LEU A 1 180 ? -2.375 -6.458 -12.732 1.00 89.12 180 LEU A CA 1
ATOM 1393 C C . LEU A 1 180 ? -3.216 -7.737 -12.808 1.00 89.12 180 LEU A C 1
ATOM 1395 O O . LEU A 1 180 ? -4.221 -7.769 -13.516 1.00 89.12 180 LEU A O 1
ATOM 1399 N N . LEU A 1 181 ? -2.830 -8.785 -12.075 1.00 85.81 181 LEU A N 1
ATOM 1400 C CA . LEU A 1 181 ? -3.548 -10.063 -12.078 1.00 85.81 181 LEU A CA 1
ATOM 1401 C C . LEU A 1 181 ? -4.756 -10.042 -11.134 1.00 85.81 181 LEU A C 1
ATOM 1403 O O . LEU A 1 181 ? -5.784 -10.642 -11.440 1.00 85.81 181 LEU A O 1
ATOM 1407 N N . GLY A 1 182 ? -4.671 -9.322 -10.013 1.00 69.88 182 GLY A N 1
ATOM 1408 C CA . GLY A 1 182 ? -5.780 -9.157 -9.072 1.00 69.88 182 GLY A CA 1
ATOM 1409 C C . GLY A 1 182 ? -6.947 -8.369 -9.672 1.00 69.88 182 GLY A C 1
ATOM 1410 O O . GLY A 1 182 ? -8.105 -8.764 -9.514 1.00 69.88 182 GLY A O 1
ATOM 1411 N N . GLY A 1 183 ? -6.653 -7.311 -10.438 1.00 56.00 183 GLY A N 1
ATOM 1412 C CA . GLY A 1 183 ? -7.657 -6.511 -11.150 1.00 56.00 183 GLY A CA 1
ATOM 1413 C C . GLY A 1 183 ? -8.429 -7.273 -12.238 1.00 56.00 183 GLY A C 1
ATOM 1414 O O . GLY A 1 183 ? -9.528 -6.867 -12.610 1.00 56.00 183 GLY A O 1
ATOM 1415 N N . ALA A 1 184 ? -7.914 -8.411 -12.715 1.00 43.75 184 ALA A N 1
ATOM 1416 C CA . ALA A 1 184 ? -8.587 -9.232 -13.723 1.00 43.75 184 ALA A CA 1
ATOM 1417 C C . ALA A 1 184 ? -9.813 -9.993 -13.179 1.00 43.75 184 ALA A C 1
ATOM 1419 O O . ALA A 1 184 ? -10.638 -10.463 -13.957 1.00 43.75 184 ALA A O 1
ATOM 1420 N N . THR A 1 185 ? -9.965 -10.104 -11.856 1.00 42.50 185 THR A N 1
ATOM 1421 C CA . THR A 1 185 ? -11.059 -10.876 -11.235 1.00 42.50 185 THR A CA 1
ATOM 1422 C C . THR A 1 185 ? -12.314 -10.053 -10.926 1.00 42.50 185 THR A C 1
ATOM 1424 O O . THR A 1 185 ? -13.381 -10.623 -10.707 1.00 42.50 185 THR A O 1
ATOM 1427 N N . THR A 1 186 ? -12.241 -8.718 -10.951 1.00 44.00 186 THR A N 1
ATOM 1428 C CA . THR A 1 186 ? -13.380 -7.836 -10.629 1.00 44.00 186 THR A CA 1
ATOM 1429 C C . THR A 1 186 ? -14.222 -7.433 -11.844 1.00 44.00 186 THR A C 1
ATOM 1431 O O . THR A 1 186 ? -15.283 -6.836 -11.678 1.00 44.00 186 THR A O 1
ATOM 1434 N N . THR A 1 187 ? -13.813 -7.788 -13.067 1.00 38.25 187 THR A N 1
ATOM 1435 C CA . THR A 1 187 ? -14.543 -7.448 -14.307 1.00 38.25 187 THR A CA 1
ATOM 1436 C C . THR A 1 187 ? -15.537 -8.514 -14.775 1.00 38.25 187 THR A C 1
ATOM 1438 O O . THR A 1 187 ? -16.252 -8.294 -15.750 1.00 38.25 187 THR A O 1
ATOM 1441 N N . SER A 1 188 ? -15.670 -9.639 -14.069 1.00 40.56 188 SER A N 1
ATOM 1442 C CA . SER A 1 188 ? -16.553 -10.741 -14.468 1.00 40.56 188 SER A CA 1
ATOM 1443 C C . SER A 1 188 ? -17.716 -10.978 -13.501 1.00 40.56 188 SER A C 1
ATOM 1445 O O . SER A 1 188 ? -17.928 -12.105 -13.078 1.00 40.56 188 SER A O 1
ATOM 1447 N N . SER A 1 189 ? -18.488 -9.948 -13.136 1.00 40.28 189 SER A N 1
ATOM 1448 C CA . SER A 1 189 ? -19.884 -10.150 -12.695 1.00 40.28 189 SER A CA 1
ATOM 1449 C C . SER A 1 189 ? -20.722 -8.892 -12.940 1.00 40.28 189 SER A C 1
ATOM 1451 O O . SER A 1 189 ? -20.637 -7.949 -12.160 1.00 40.28 189 SER A O 1
ATOM 1453 N N . SER A 1 190 ? -21.516 -8.873 -14.019 1.00 40.09 190 SER A N 1
ATOM 1454 C CA . SER A 1 190 ? -22.886 -8.310 -14.103 1.00 40.09 190 SER A CA 1
ATOM 1455 C C . SER A 1 190 ? -23.276 -8.021 -15.558 1.00 40.09 190 SER A C 1
ATOM 1457 O O . SER A 1 190 ? -23.351 -6.878 -15.997 1.00 40.09 190 SER A O 1
ATOM 1459 N N . SER A 1 191 ? -23.573 -9.079 -16.308 1.00 37.84 191 SER A N 1
ATOM 1460 C CA . SER A 1 191 ? -24.426 -9.012 -17.498 1.00 37.84 191 SER A CA 1
ATOM 1461 C C . SER A 1 191 ? -25.556 -10.036 -17.375 1.00 37.84 191 SER A C 1
ATOM 1463 O O . SER A 1 191 ? -25.745 -10.898 -18.222 1.00 37.84 191 SER A O 1
ATOM 1465 N N . THR A 1 192 ? -26.346 -9.942 -16.303 1.00 39.53 192 THR A N 1
ATOM 1466 C CA . THR A 1 192 ? -27.715 -10.475 -16.315 1.00 39.53 192 THR A CA 1
ATOM 1467 C C . THR A 1 192 ? -28.633 -9.393 -16.861 1.00 39.53 192 THR A C 1
ATOM 1469 O O . THR A 1 192 ? -29.149 -8.551 -16.125 1.00 39.53 192 THR A O 1
ATOM 1472 N N . LEU A 1 193 ? -28.787 -9.400 -18.183 1.00 34.62 193 LEU A N 1
ATOM 1473 C CA . LEU A 1 193 ? -29.830 -8.658 -18.871 1.00 34.62 193 LEU A CA 1
ATOM 1474 C C . LEU A 1 193 ? -31.160 -9.386 -18.622 1.00 34.62 193 LEU A C 1
ATOM 1476 O O . LEU A 1 193 ? -31.391 -10.476 -19.138 1.00 34.62 193 LEU A O 1
ATOM 1480 N N . ASN A 1 194 ? -32.017 -8.782 -17.801 1.00 41.75 194 ASN A N 1
ATOM 1481 C CA . ASN A 1 194 ? -33.447 -9.079 -17.771 1.00 41.75 194 ASN A CA 1
ATOM 1482 C C . ASN A 1 194 ? -34.095 -8.639 -19.092 1.00 41.75 194 ASN A C 1
ATOM 1484 O O . ASN A 1 194 ? -33.828 -7.520 -19.530 1.00 41.75 194 ASN A O 1
ATOM 1488 N N . GLN A 1 195 ? -34.981 -9.491 -19.628 1.00 40.38 195 GLN A N 1
ATOM 1489 C CA . GLN A 1 195 ? -36.148 -9.271 -20.518 1.00 40.38 195 GLN A CA 1
ATOM 1490 C C . GLN A 1 195 ? -36.251 -10.494 -21.454 1.00 40.38 195 GLN A C 1
ATOM 1492 O O . GLN A 1 195 ? -35.278 -10.806 -22.126 1.00 40.38 195 GLN A O 1
ATOM 1497 N N . ARG A 1 196 ? -37.345 -11.249 -21.577 1.00 39.50 196 ARG A N 1
ATOM 1498 C CA . ARG A 1 196 ? -38.761 -11.128 -21.206 1.00 39.50 196 ARG A CA 1
ATOM 1499 C C . ARG A 1 196 ? -39.340 -12.537 -21.078 1.00 39.50 196 ARG A C 1
ATOM 1501 O O . ARG A 1 196 ? -38.832 -13.421 -21.801 1.00 39.50 196 ARG A O 1
#

Foldseek 3Di:
DCVLVVLLVLVVPDPPDDPVVSVVVVVVVNPLCVPDDVSVLVNLLVSLCCLCVPPLVVVQVQQLLLLLQLLLQQQAAWPVCSVLRRDPPHPDPVSSVVSCVSSVQWDWDDPVPPTTGIHGDNSNSVSCPPDCNRPPVSLVSNLVSLVVLCVVLVDDVPDPCVVVSVVVCVRRVSSSCSSVVVVVPVPPDDDPDDDD